Protein AF-A0A142BVL8-F1 (afdb_monomer)

Radius of gyration: 19.07 Å; Cα contacts (8 Å, |Δi|>4): 140; chains: 1; bounding box: 45×29×57 Å

Foldseek 3Di:
DADWDDLVRLVVLLVVCLVVLLVLLVLQDPDSVLSNVQSVVLSVCLSPPPDTHRDSVSSSVSSLVSSLVSSLVVNVVVVVPPDDPDDDPVVVVVVVVVDDPPVVLVVLLVVLCVLLVVDDPLLLVLLLCCSNSVDDLVVSCVVSVHDSVVSVVSSVVSVVVCPVVPPPVCSSSNNSSSVVVD

Mean predicted aligned error: 11.3 Å

InterPro domains:
  IPR013325 RNA polymerase sigma factor, region 2 [SSF88946] (8-86)
  IPR014284 RNA polymerase sigma-70-like domain [TIGR02937] (10-165)
  IPR036388 Winged helix-like DNA-binding domain superfamily [G3DSA:1.10.10.10] (87-172)
  IPR039425 RNA polymerase sigma-70-like [PTHR43133] (8-167)

Solvent-accessible surface area (backbone atoms only — not comparable to full-atom values): 10370 Å² total; per-residue (Å²): 134,68,74,64,63,48,69,70,54,52,53,54,53,46,67,75,40,43,67,60,47,32,56,45,19,38,66,50,39,98,40,69,65,60,10,51,51,44,44,57,50,28,55,53,55,60,70,69,42,95,68,82,31,66,44,70,67,57,45,52,50,50,42,51,52,46,26,50,55,48,26,50,50,54,43,49,50,67,74,46,75,74,68,66,95,85,63,61,68,69,61,56,51,50,53,53,71,68,47,62,79,52,70,65,58,58,52,48,52,52,49,50,52,58,70,48,66,84,46,57,70,63,57,47,53,44,41,48,40,32,72,68,67,65,46,55,62,68,60,45,16,63,76,64,73,43,58,49,72,58,49,53,53,49,46,51,51,51,54,49,53,47,61,73,76,41,56,78,92,48,45,55,61,48,51,52,54,53,60,77,71,108

pLDDT: mean 78.5, std 16.64, range [36.62, 95.88]

Organism: NCBI:txid1805580

Structure (mmCIF, N/CA/C/O backbone):
data_AF-A0A142BVL8-F1
#
_entry.id   AF-A0A142BVL8-F1
#
loop_
_atom_site.group_PDB
_atom_site.id
_atom_site.type_symbol
_atom_site.label_atom_id
_atom_site.label_alt_id
_atom_site.label_comp_id
_atom_site.label_asym_id
_atom_site.label_entity_id
_atom_site.label_seq_id
_atom_site.pdbx_PDB_ins_code
_atom_site.Cartn_x
_atom_site.Cartn_y
_atom_site.Cartn_z
_atom_site.occupancy
_atom_site.B_iso_or_equiv
_atom_site.auth_seq_id
_atom_site.auth_comp_id
_atom_site.auth_asym_id
_atom_site.auth_atom_id
_atom_site.pdbx_PDB_model_num
ATOM 1 N N . MET A 1 1 ? 13.309 -9.879 -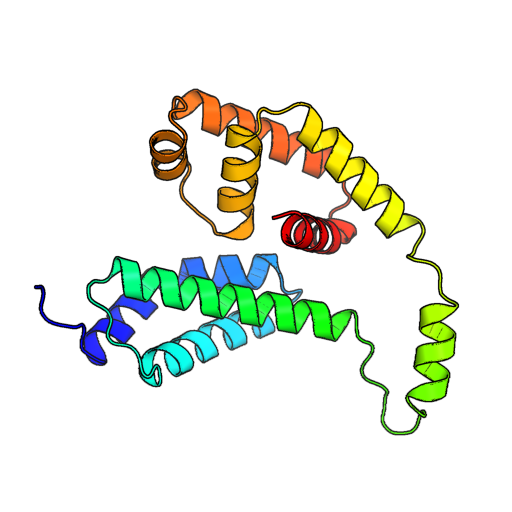28.165 1.00 45.38 1 MET A N 1
ATOM 2 C CA . MET A 1 1 ? 13.622 -9.871 -26.721 1.00 45.38 1 MET A CA 1
ATOM 3 C C . MET A 1 1 ? 14.391 -8.594 -26.436 1.00 45.38 1 MET A C 1
ATOM 5 O O . MET A 1 1 ? 15.332 -8.314 -27.169 1.00 45.38 1 MET A O 1
ATOM 9 N N . GLY A 1 2 ? 13.900 -7.769 -25.508 1.00 59.47 2 GLY A N 1
ATOM 10 C CA . GLY A 1 2 ? 14.531 -6.496 -25.144 1.00 59.47 2 GLY A CA 1
ATOM 11 C C . GLY A 1 2 ? 15.836 -6.721 -24.382 1.00 59.47 2 GLY A C 1
ATOM 12 O O . GLY A 1 2 ? 16.049 -7.793 -23.822 1.00 59.47 2 GLY A O 1
ATOM 13 N N . LYS A 1 3 ? 16.727 -5.730 -24.403 1.00 71.69 3 LYS A N 1
ATOM 14 C CA . LYS A 1 3 ? 17.964 -5.754 -23.617 1.00 71.69 3 LYS A CA 1
ATOM 15 C C . LYS A 1 3 ? 17.597 -5.728 -22.119 1.00 71.69 3 LYS A C 1
ATOM 17 O O . LYS A 1 3 ? 16.777 -4.887 -21.754 1.00 71.69 3 LYS A O 1
ATOM 22 N N . PRO A 1 4 ? 18.178 -6.601 -21.276 1.00 78.31 4 PRO A N 1
ATOM 23 C CA . PRO A 1 4 ? 17.927 -6.573 -19.839 1.00 78.31 4 PRO A CA 1
ATOM 24 C C . PRO A 1 4 ? 18.443 -5.266 -19.229 1.00 78.31 4 PRO A C 1
ATOM 26 O O . PRO A 1 4 ? 19.464 -4.732 -19.673 1.00 78.31 4 PRO A O 1
ATOM 29 N N . ILE A 1 5 ? 17.730 -4.779 -18.216 1.00 84.88 5 ILE A N 1
ATOM 30 C CA . ILE A 1 5 ? 18.045 -3.528 -17.520 1.00 84.88 5 ILE A CA 1
ATOM 31 C C . ILE A 1 5 ? 19.383 -3.636 -16.775 1.00 84.88 5 ILE A C 1
ATOM 33 O O . ILE A 1 5 ? 19.655 -4.643 -16.120 1.00 84.88 5 ILE A O 1
ATOM 37 N N . THR A 1 6 ? 20.215 -2.595 -16.857 1.00 90.56 6 THR A N 1
ATOM 38 C CA . THR A 1 6 ? 21.496 -2.504 -16.130 1.00 90.56 6 THR A CA 1
ATOM 39 C C . THR A 1 6 ? 21.327 -1.984 -14.698 1.00 90.56 6 THR A C 1
ATOM 41 O O . THR A 1 6 ? 20.307 -1.398 -14.350 1.00 90.56 6 THR A O 1
ATOM 44 N N . GLN A 1 7 ? 22.347 -2.135 -13.847 1.00 89.06 7 GLN A N 1
ATOM 45 C CA . GLN A 1 7 ? 22.309 -1.602 -12.475 1.00 89.06 7 GLN A CA 1
ATOM 46 C C . GLN A 1 7 ? 22.092 -0.078 -12.425 1.00 89.06 7 GLN A C 1
ATOM 48 O O . GLN A 1 7 ? 21.303 0.400 -11.610 1.00 89.06 7 GLN A O 1
ATOM 53 N N . ASP A 1 8 ? 22.708 0.677 -13.340 1.00 91.75 8 ASP A N 1
ATOM 54 C CA . ASP A 1 8 ? 22.503 2.129 -13.445 1.00 91.75 8 ASP A CA 1
ATOM 55 C C . ASP A 1 8 ? 21.053 2.477 -13.815 1.00 91.75 8 ASP A C 1
ATOM 57 O O . ASP A 1 8 ? 20.463 3.421 -13.286 1.00 91.75 8 ASP A O 1
ATOM 61 N N . GLU A 1 9 ? 20.446 1.689 -14.706 1.00 92.56 9 GLU A N 1
ATOM 62 C CA . GLU A 1 9 ? 19.047 1.861 -15.089 1.00 92.56 9 GLU A CA 1
ATOM 63 C C . GLU A 1 9 ? 18.100 1.497 -13.930 1.00 92.56 9 GLU A C 1
ATOM 65 O O . GLU A 1 9 ? 17.120 2.211 -13.717 1.00 92.56 9 GLU A O 1
ATOM 70 N N . ILE A 1 10 ? 18.410 0.468 -13.125 1.00 93.25 10 ILE A N 1
ATOM 71 C CA . ILE A 1 10 ? 17.666 0.138 -11.892 1.00 93.25 10 ILE A CA 1
ATOM 72 C C . ILE A 1 10 ? 17.676 1.330 -10.927 1.00 93.25 10 ILE A C 1
ATOM 74 O O . ILE A 1 10 ? 16.617 1.727 -10.436 1.00 93.25 10 ILE A O 1
ATOM 78 N N . ALA A 1 11 ? 18.841 1.940 -10.691 1.00 93.94 11 ALA A N 1
ATOM 79 C CA . ALA A 1 11 ? 18.962 3.109 -9.819 1.00 93.94 11 ALA A CA 1
ATOM 80 C C . ALA A 1 11 ? 18.146 4.304 -10.345 1.00 93.94 11 ALA A C 1
ATOM 82 O O . ALA A 1 11 ? 17.438 4.966 -9.582 1.00 93.94 11 ALA A O 1
ATOM 83 N N . ALA A 1 12 ? 18.173 4.550 -11.658 1.00 94.69 12 ALA A N 1
ATOM 84 C CA . ALA A 1 12 ? 17.373 5.606 -12.275 1.00 94.69 12 ALA A CA 1
ATOM 85 C C . ALA A 1 12 ? 15.859 5.355 -12.138 1.00 94.69 12 ALA A C 1
ATOM 87 O O . ALA A 1 12 ? 15.103 6.288 -11.859 1.00 94.69 12 ALA A O 1
ATOM 88 N N . ILE A 1 13 ? 15.408 4.107 -12.310 1.00 94.06 13 ILE A N 1
ATOM 89 C CA . ILE A 1 13 ? 14.003 3.716 -12.114 1.00 94.06 13 ILE A CA 1
ATOM 90 C C . ILE A 1 13 ? 13.599 3.912 -10.652 1.00 94.06 13 ILE A C 1
ATOM 92 O O . ILE A 1 13 ? 12.541 4.482 -10.383 1.00 94.06 13 ILE A O 1
ATOM 96 N N . TYR A 1 14 ? 14.446 3.496 -9.711 1.00 95.25 14 TYR A N 1
ATOM 97 C CA . TYR A 1 14 ? 14.204 3.680 -8.284 1.00 95.25 14 TYR A CA 1
ATOM 98 C C . TYR A 1 14 ? 13.999 5.154 -7.928 1.00 95.25 14 TYR A C 1
ATOM 100 O O . TYR A 1 14 ? 12.981 5.488 -7.328 1.00 95.25 14 TYR A O 1
ATOM 108 N N . LEU A 1 15 ? 14.882 6.052 -8.377 1.00 95.25 15 LEU A N 1
ATOM 109 C CA . LEU A 1 15 ? 14.744 7.492 -8.122 1.00 95.25 15 LEU A CA 1
ATOM 110 C C . LEU A 1 15 ? 13.430 8.060 -8.682 1.00 95.25 15 LEU A C 1
ATOM 112 O O . LEU A 1 15 ? 12.784 8.880 -8.033 1.00 95.25 15 LEU A O 1
ATOM 116 N N . ARG A 1 16 ? 12.981 7.589 -9.855 1.00 93.94 16 ARG A N 1
ATOM 117 C CA . ARG A 1 16 ? 11.675 7.979 -10.423 1.00 93.94 16 ARG A CA 1
ATOM 118 C C . ARG A 1 16 ? 10.487 7.478 -9.597 1.00 93.94 16 ARG A C 1
ATOM 120 O O . ARG A 1 16 ? 9.449 8.136 -9.569 1.00 93.94 16 ARG A O 1
ATOM 127 N N . GLN A 1 17 ? 10.608 6.310 -8.969 1.00 91.25 17 GLN A N 1
ATOM 128 C CA . GLN A 1 17 ? 9.533 5.675 -8.200 1.00 91.25 17 GLN A CA 1
ATOM 129 C C . GLN A 1 17 ? 9.590 5.992 -6.699 1.00 91.25 17 GLN A C 1
ATOM 131 O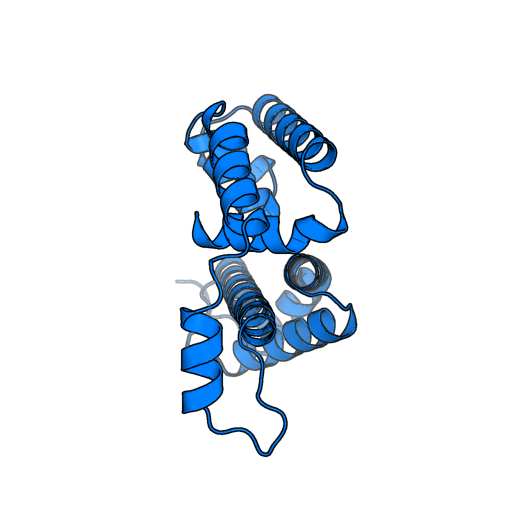 O . GLN A 1 17 ? 8.617 5.725 -5.997 1.00 91.25 17 GLN A O 1
ATOM 136 N N . GLN A 1 18 ? 10.679 6.588 -6.206 1.00 92.56 18 GLN A N 1
ATOM 137 C CA . GLN A 1 18 ? 10.986 6.740 -4.782 1.00 92.56 18 GLN A CA 1
ATOM 138 C C . GLN A 1 18 ? 9.829 7.342 -3.978 1.00 92.56 18 GLN A C 1
ATOM 140 O O . GLN A 1 18 ? 9.453 6.799 -2.944 1.00 92.56 18 GLN A O 1
ATOM 145 N N . GLN A 1 19 ? 9.198 8.409 -4.481 1.00 91.06 19 GLN A N 1
ATOM 146 C CA . GLN A 1 19 ? 8.057 9.035 -3.807 1.00 91.06 19 GLN A CA 1
ATOM 147 C C . GLN A 1 19 ? 6.865 8.075 -3.663 1.00 91.06 19 GLN A C 1
ATOM 149 O O . GLN A 1 19 ? 6.222 8.037 -2.618 1.00 91.06 19 GLN A O 1
ATOM 154 N N . LYS A 1 20 ? 6.561 7.283 -4.697 1.00 88.00 20 LYS A N 1
ATOM 155 C CA . LYS A 1 20 ? 5.453 6.318 -4.659 1.00 88.00 20 LYS A CA 1
ATOM 156 C C . LYS A 1 20 ? 5.764 5.149 -3.735 1.00 88.00 20 LYS A C 1
ATOM 158 O O . LYS A 1 20 ? 4.888 4.724 -2.988 1.00 88.00 20 LYS A O 1
ATOM 163 N N . LEU A 1 21 ? 7.004 4.662 -3.764 1.00 90.62 21 LEU A N 1
ATOM 164 C CA . LEU A 1 21 ? 7.486 3.624 -2.853 1.00 90.62 21 LEU A CA 1
ATOM 165 C C . LEU A 1 21 ? 7.388 4.099 -1.396 1.00 90.62 21 LEU A C 1
ATOM 167 O O . LEU A 1 21 ? 6.870 3.371 -0.557 1.00 90.62 21 LEU A O 1
ATOM 171 N N . PHE A 1 22 ? 7.769 5.349 -1.121 1.00 91.00 22 PHE A N 1
ATOM 172 C CA . PHE A 1 22 ? 7.652 5.962 0.202 1.00 91.00 22 PHE A CA 1
ATOM 173 C C . PHE A 1 22 ? 6.208 6.094 0.676 1.00 91.00 22 PHE A C 1
ATOM 175 O O . PHE A 1 22 ? 5.891 5.653 1.774 1.00 91.00 22 PHE A O 1
ATOM 182 N N . LEU A 1 23 ? 5.309 6.629 -0.155 1.00 84.19 23 LEU A N 1
ATOM 183 C CA . LEU A 1 23 ? 3.887 6.728 0.198 1.00 84.19 23 LEU A CA 1
ATOM 184 C C . LEU A 1 23 ? 3.249 5.351 0.417 1.00 84.19 23 LEU A C 1
ATOM 186 O O . LEU A 1 23 ? 2.386 5.203 1.279 1.00 84.19 23 LEU A O 1
ATOM 190 N N . THR A 1 24 ? 3.696 4.342 -0.334 1.00 83.44 24 THR A N 1
ATOM 191 C CA . THR A 1 24 ? 3.266 2.955 -0.136 1.00 83.44 24 THR A CA 1
ATOM 192 C C . THR A 1 24 ? 3.747 2.443 1.218 1.00 83.44 24 THR A C 1
ATOM 194 O O . THR A 1 24 ? 2.921 2.010 2.010 1.00 83.44 24 THR A O 1
ATOM 197 N N . ALA A 1 25 ? 5.040 2.556 1.537 1.00 87.00 25 ALA A N 1
ATOM 198 C CA . ALA A 1 25 ? 5.580 2.142 2.834 1.00 87.00 25 ALA A CA 1
ATOM 199 C C . ALA A 1 25 ? 4.886 2.865 4.003 1.00 87.00 25 ALA A C 1
ATOM 201 O O . ALA A 1 25 ? 4.441 2.218 4.947 1.00 87.00 25 ALA A O 1
ATOM 202 N N . LEU A 1 26 ? 4.696 4.183 3.881 1.00 84.19 26 LEU A N 1
ATOM 203 C CA . LEU A 1 26 ? 4.048 5.019 4.889 1.00 84.19 26 LEU A CA 1
ATOM 204 C C . LEU A 1 26 ? 2.598 4.607 5.158 1.00 84.19 26 LEU A C 1
ATOM 206 O O . LEU A 1 26 ? 2.130 4.746 6.281 1.00 84.19 26 LEU A O 1
ATOM 210 N N . SER A 1 27 ? 1.893 4.059 4.163 1.00 78.06 27 SER A N 1
ATOM 211 C CA . SER A 1 27 ? 0.530 3.559 4.374 1.00 78.06 27 SER A CA 1
ATOM 212 C C . SER A 1 27 ? 0.457 2.357 5.327 1.00 78.06 27 SER A C 1
ATOM 214 O O . SER A 1 27 ? -0.607 2.088 5.876 1.00 78.06 27 SER A O 1
ATOM 216 N N . TYR A 1 28 ? 1.582 1.676 5.574 1.00 72.00 28 TYR A N 1
ATOM 217 C CA . TYR A 1 28 ? 1.673 0.520 6.471 1.00 72.00 28 TYR A CA 1
ATOM 218 C C . TYR A 1 28 ? 2.509 0.774 7.733 1.00 72.00 28 TYR A C 1
ATOM 220 O O . TYR A 1 28 ? 2.517 -0.072 8.622 1.00 72.00 28 TYR A O 1
ATOM 228 N N . THR A 1 29 ? 3.238 1.890 7.818 1.00 76.00 29 THR A N 1
ATOM 229 C CA . THR A 1 29 ? 4.179 2.169 8.917 1.00 76.00 29 THR A CA 1
ATOM 230 C C . THR A 1 29 ? 3.742 3.377 9.737 1.00 76.00 29 THR A C 1
ATOM 232 O O . THR A 1 29 ? 3.196 4.331 9.191 1.00 76.00 29 THR A O 1
ATOM 235 N N . ASP A 1 30 ? 4.086 3.411 11.022 1.00 72.12 30 ASP A N 1
ATOM 236 C CA . ASP A 1 30 ? 3.692 4.509 11.925 1.00 72.12 30 ASP A CA 1
ATOM 237 C C . ASP A 1 30 ? 4.629 5.718 11.900 1.00 72.12 30 ASP A C 1
ATOM 239 O O . ASP A 1 30 ? 4.383 6.715 12.575 1.00 72.12 30 ASP A O 1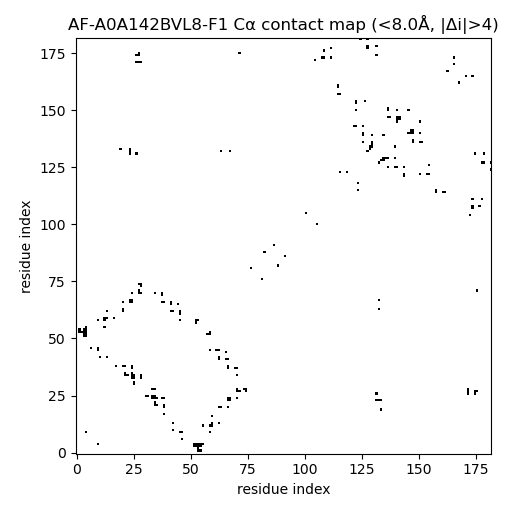
ATOM 243 N N . SER A 1 31 ? 5.746 5.620 11.181 1.00 81.50 31 SER A N 1
ATOM 244 C CA . SER A 1 31 ? 6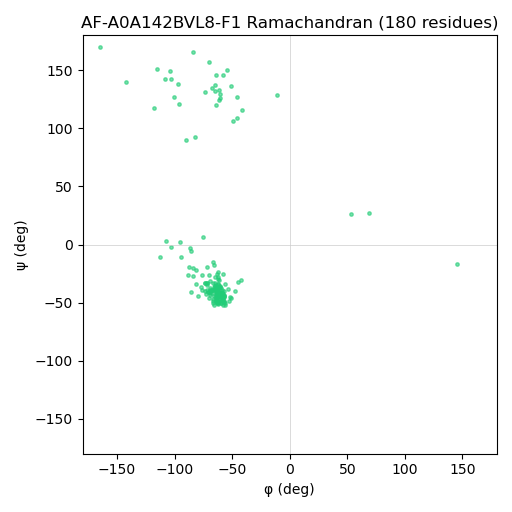.792 6.633 11.192 1.00 81.50 31 SER A CA 1
ATOM 245 C C . SER A 1 31 ? 7.396 6.808 9.811 1.00 81.50 31 SER A C 1
ATOM 247 O O . SER A 1 31 ? 7.680 5.836 9.110 1.00 81.50 31 SER A O 1
ATOM 249 N N . MET A 1 32 ? 7.671 8.065 9.463 1.00 85.94 32 MET A N 1
ATOM 250 C CA . MET A 1 32 ? 8.410 8.423 8.253 1.00 85.94 32 MET A CA 1
ATOM 251 C C . MET A 1 32 ? 9.780 7.742 8.203 1.00 85.94 32 MET A C 1
ATOM 253 O O . MET A 1 32 ? 10.207 7.339 7.130 1.00 85.94 32 MET A O 1
ATOM 257 N N . TYR A 1 33 ? 10.427 7.547 9.356 1.00 87.75 33 TYR A N 1
ATOM 258 C CA . TYR A 1 33 ? 11.728 6.884 9.438 1.00 87.75 33 TYR A CA 1
ATOM 259 C C . TYR A 1 33 ? 11.664 5.426 8.965 1.00 87.75 33 TYR A C 1
ATOM 261 O O . TYR A 1 33 ? 12.450 5.013 8.119 1.00 87.75 33 TYR A O 1
ATOM 269 N N . ALA A 1 34 ? 10.673 4.667 9.444 1.00 85.25 34 ALA A N 1
ATOM 270 C CA . ALA A 1 34 ? 10.477 3.278 9.030 1.00 85.25 34 ALA A CA 1
ATOM 271 C C . ALA A 1 34 ? 10.143 3.183 7.531 1.00 85.25 34 ALA A C 1
ATOM 273 O O . ALA A 1 34 ? 10.640 2.304 6.827 1.00 85.25 34 ALA A O 1
ATOM 274 N N . ALA A 1 35 ? 9.339 4.119 7.019 1.00 90.19 35 ALA A N 1
ATOM 275 C CA . ALA A 1 35 ? 9.053 4.201 5.593 1.00 90.19 35 ALA A CA 1
ATOM 276 C C . ALA A 1 35 ? 10.311 4.509 4.756 1.00 90.19 35 ALA A C 1
ATOM 278 O O . ALA A 1 35 ? 10.508 3.885 3.714 1.00 90.19 35 ALA A O 1
ATOM 279 N N . GLU A 1 36 ? 11.175 5.430 5.195 1.00 93.38 36 GLU A N 1
ATOM 280 C CA . GLU A 1 36 ? 12.453 5.733 4.531 1.00 93.38 36 GLU A CA 1
ATOM 281 C C . GLU A 1 36 ? 13.391 4.523 4.513 1.00 93.38 36 GLU A C 1
ATOM 283 O O . GLU A 1 36 ? 13.960 4.212 3.465 1.00 93.38 36 GLU A O 1
ATOM 288 N N . GLU A 1 37 ? 13.503 3.810 5.635 1.00 94.06 37 GLU A N 1
ATOM 289 C CA . GLU A 1 37 ? 14.315 2.597 5.757 1.00 94.06 37 GLU A CA 1
ATOM 290 C C . GLU A 1 37 ? 13.847 1.508 4.781 1.00 94.06 37 GLU A C 1
ATOM 292 O O . GLU A 1 37 ? 14.640 0.995 3.993 1.00 94.06 37 GLU A O 1
ATOM 297 N N . ILE A 1 38 ? 12.540 1.224 4.735 1.00 92.62 38 ILE A N 1
ATOM 298 C CA . ILE A 1 38 ? 11.958 0.241 3.805 1.00 92.62 38 ILE A CA 1
ATOM 299 C C . ILE A 1 38 ? 12.249 0.606 2.342 1.00 92.62 38 ILE A C 1
ATOM 301 O O . ILE A 1 38 ? 12.542 -0.268 1.516 1.00 92.62 38 ILE A O 1
ATOM 305 N N . VAL A 1 39 ? 12.158 1.891 1.996 1.00 95.50 39 VAL A N 1
ATOM 306 C CA . VAL A 1 39 ? 12.439 2.371 0.637 1.00 95.50 39 VAL A CA 1
ATOM 307 C C . VAL A 1 39 ? 13.930 2.261 0.314 1.00 95.50 39 VAL A C 1
ATOM 309 O O . VAL A 1 39 ? 14.271 1.788 -0.771 1.00 95.50 39 VAL A O 1
ATOM 312 N N . GLY A 1 40 ? 14.816 2.608 1.251 1.00 95.00 40 GLY A N 1
ATOM 313 C CA . GLY A 1 40 ? 16.264 2.428 1.104 1.00 95.00 40 GLY A CA 1
ATOM 314 C C . GLY A 1 40 ? 16.656 0.960 0.918 1.00 95.00 40 GLY A C 1
ATOM 315 O O . GLY A 1 40 ? 17.397 0.617 -0.001 1.00 95.00 40 GLY A O 1
ATOM 316 N N . ASP A 1 41 ? 16.069 0.062 1.698 1.00 95.12 41 ASP A N 1
ATOM 317 C CA . ASP A 1 41 ? 16.263 -1.380 1.554 1.00 95.12 41 ASP A CA 1
ATOM 318 C C . ASP A 1 41 ? 15.783 -1.925 0.202 1.00 95.12 41 ASP A C 1
ATOM 320 O O . ASP A 1 41 ? 16.276 -2.942 -0.293 1.00 95.12 41 ASP A O 1
ATOM 324 N N . THR A 1 42 ? 14.796 -1.268 -0.408 1.00 94.12 42 THR A N 1
ATOM 325 C CA . THR A 1 42 ? 14.215 -1.710 -1.677 1.00 94.12 42 THR A CA 1
ATOM 326 C C . THR A 1 42 ? 15.200 -1.570 -2.832 1.00 94.12 42 THR A C 1
ATOM 328 O O . THR A 1 42 ? 15.261 -2.467 -3.676 1.00 94.12 42 THR A O 1
ATOM 331 N N . ILE A 1 43 ? 15.997 -0.494 -2.881 1.00 95.62 43 ILE A N 1
ATOM 332 C CA . ILE A 1 43 ? 17.021 -0.361 -3.928 1.00 95.62 43 ILE A CA 1
ATOM 333 C C . ILE A 1 43 ? 18.124 -1.407 -3.756 1.00 95.62 43 ILE A C 1
ATOM 335 O O . ILE A 1 43 ? 18.544 -2.001 -4.748 1.00 95.62 43 ILE A O 1
ATOM 339 N N . VAL A 1 44 ? 18.533 -1.705 -2.519 1.00 94.94 44 VAL A N 1
ATOM 340 C CA . VAL A 1 44 ? 19.514 -2.766 -2.239 1.00 94.94 44 VAL A CA 1
ATOM 341 C C . VAL A 1 44 ? 18.984 -4.109 -2.745 1.00 94.94 44 VAL A C 1
ATOM 343 O O . VAL A 1 44 ? 19.629 -4.765 -3.561 1.00 94.94 44 VAL A O 1
ATOM 346 N N . ALA A 1 45 ? 17.747 -4.459 -2.384 1.00 92.19 45 ALA A N 1
ATOM 347 C CA . ALA A 1 45 ? 17.106 -5.697 -2.823 1.00 92.19 45 ALA A CA 1
ATOM 348 C C . ALA A 1 45 ? 16.901 -5.788 -4.346 1.00 92.19 45 ALA A C 1
ATOM 350 O O . ALA A 1 45 ? 16.860 -6.892 -4.891 1.00 92.19 45 ALA A O 1
ATOM 351 N N . ALA A 1 46 ? 16.730 -4.658 -5.039 1.00 91.69 46 ALA A N 1
ATOM 352 C CA . ALA A 1 46 ? 16.616 -4.613 -6.495 1.00 91.69 46 ALA A CA 1
ATOM 353 C C . ALA A 1 46 ? 17.973 -4.796 -7.191 1.00 91.69 46 ALA A C 1
ATOM 355 O O . ALA A 1 46 ? 18.042 -5.488 -8.205 1.00 91.69 46 ALA A O 1
ATOM 356 N N . LEU A 1 47 ? 19.045 -4.213 -6.647 1.00 92.44 47 LEU A N 1
ATOM 357 C CA . LEU A 1 47 ? 20.405 -4.343 -7.181 1.00 92.44 47 LEU A CA 1
ATOM 358 C C . LEU A 1 47 ? 21.017 -5.728 -6.921 1.00 92.44 47 LEU A C 1
ATOM 360 O O . LEU A 1 47 ? 21.775 -6.224 -7.753 1.00 92.44 47 LEU A O 1
ATOM 364 N N . GLU A 1 48 ? 20.673 -6.357 -5.795 1.00 92.00 48 GLU A N 1
ATOM 365 C CA . GLU A 1 48 ? 21.119 -7.706 -5.413 1.00 92.00 48 GLU A CA 1
ATOM 366 C C . GLU A 1 48 ? 20.228 -8.828 -5.973 1.00 92.00 48 GLU A C 1
ATOM 368 O O . GLU A 1 48 ? 20.502 -10.019 -5.779 1.00 92.00 48 GLU A O 1
ATOM 373 N N . ALA A 1 49 ? 19.145 -8.471 -6.667 1.00 87.88 49 ALA A N 1
ATOM 374 C CA . ALA A 1 49 ? 18.196 -9.432 -7.195 1.00 87.88 49 ALA A CA 1
ATOM 375 C C . ALA A 1 49 ? 18.883 -10.391 -8.185 1.00 87.88 49 ALA A C 1
ATOM 377 O O . ALA A 1 49 ? 19.513 -9.978 -9.155 1.00 87.88 49 ALA A O 1
ATOM 378 N N . LYS A 1 50 ? 18.700 -11.704 -7.996 1.00 82.56 50 LYS A N 1
ATOM 379 C CA . LYS A 1 50 ? 19.204 -12.737 -8.929 1.00 82.56 50 LYS A CA 1
ATOM 380 C C . LYS A 1 50 ? 18.378 -12.847 -10.220 1.00 82.56 50 LYS A C 1
ATOM 382 O O . LYS A 1 50 ? 18.575 -13.778 -10.999 1.00 82.56 50 LYS A O 1
ATOM 387 N N . VAL A 1 51 ? 17.422 -11.942 -10.420 1.00 78.75 51 VAL A N 1
ATOM 388 C CA . VAL A 1 51 ? 16.531 -11.896 -11.582 1.00 78.75 51 VAL A CA 1
ATOM 389 C C . VAL A 1 51 ? 16.961 -10.787 -12.532 1.00 78.75 51 VAL A C 1
ATOM 391 O O . VAL A 1 51 ? 17.500 -9.767 -12.116 1.00 78.75 51 VAL A O 1
ATOM 394 N N . THR A 1 52 ? 16.711 -10.987 -13.822 1.00 83.88 52 THR A N 1
ATOM 395 C CA . THR A 1 52 ? 16.893 -9.943 -14.834 1.00 83.88 52 THR A CA 1
ATOM 396 C C . THR A 1 52 ? 15.551 -9.280 -15.107 1.00 83.88 52 THR A C 1
ATOM 398 O O . THR A 1 52 ? 14.522 -9.952 -15.177 1.00 83.88 52 THR A O 1
ATOM 401 N N . PHE A 1 53 ? 15.546 -7.954 -15.226 1.00 86.38 53 PHE A N 1
ATOM 402 C CA . PHE A 1 53 ? 14.333 -7.209 -15.545 1.00 86.38 53 PHE A CA 1
ATOM 403 C C . PHE A 1 53 ? 14.275 -6.946 -17.048 1.00 86.38 53 PHE A C 1
ATOM 405 O O . PHE A 1 53 ? 15.156 -6.289 -17.604 1.00 86.38 53 PHE A O 1
ATOM 412 N N . ASP A 1 54 ? 13.215 -7.434 -17.692 1.00 82.81 54 ASP A N 1
ATOM 413 C CA . ASP A 1 54 ? 13.012 -7.284 -19.138 1.00 82.81 54 ASP A CA 1
ATOM 414 C C . ASP A 1 54 ? 12.685 -5.842 -19.556 1.00 82.81 54 ASP A C 1
ATOM 416 O O . ASP A 1 54 ? 12.879 -5.462 -20.711 1.00 82.81 54 ASP A O 1
ATOM 420 N N . ASN A 1 55 ? 12.110 -5.055 -18.642 1.00 87.25 55 ASN A N 1
ATOM 421 C CA . ASN A 1 55 ? 11.698 -3.671 -18.865 1.00 87.25 55 ASN A CA 1
ATOM 422 C C . ASN A 1 55 ? 11.430 -2.937 -17.540 1.00 87.25 55 ASN A C 1
ATOM 424 O O . ASN A 1 55 ? 11.374 -3.539 -16.464 1.00 87.25 55 ASN A O 1
ATOM 428 N N . GLU A 1 56 ? 11.250 -1.614 -17.628 1.00 89.00 56 GLU A N 1
ATOM 429 C CA . GLU A 1 56 ? 11.090 -0.741 -16.459 1.00 89.00 56 GLU A CA 1
ATOM 430 C C . GLU A 1 56 ? 9.864 -1.110 -15.620 1.00 89.00 56 GLU A C 1
ATOM 432 O O . GLU A 1 56 ? 9.925 -1.059 -14.393 1.00 89.00 56 GLU A O 1
ATOM 437 N N . ALA A 1 57 ? 8.771 -1.536 -16.258 1.00 82.19 57 ALA A N 1
ATOM 438 C CA . ALA A 1 57 ? 7.558 -1.924 -15.549 1.00 82.19 57 ALA A CA 1
ATOM 439 C C . ALA A 1 57 ? 7.780 -3.175 -14.686 1.00 82.19 57 ALA A C 1
ATOM 441 O O . ALA A 1 57 ? 7.307 -3.216 -13.552 1.00 82.19 57 ALA A O 1
ATOM 442 N N . ALA A 1 58 ? 8.545 -4.157 -15.176 1.00 81.69 58 ALA A N 1
ATOM 443 C CA . ALA A 1 58 ? 8.913 -5.343 -14.403 1.00 81.69 58 ALA A CA 1
ATOM 444 C C . ALA A 1 58 ? 9.773 -4.978 -13.181 1.00 81.69 58 ALA A C 1
ATOM 446 O O . ALA A 1 58 ? 9.504 -5.440 -12.073 1.00 81.69 58 ALA A O 1
ATOM 447 N N . CYS A 1 59 ? 10.753 -4.087 -13.360 1.00 88.44 59 CYS A N 1
ATOM 448 C CA . CYS A 1 59 ? 11.601 -3.599 -12.271 1.00 88.44 59 CYS A CA 1
ATOM 449 C C . CYS A 1 59 ? 10.793 -2.811 -11.220 1.00 88.44 59 CYS A C 1
ATOM 451 O O . CYS A 1 59 ? 10.888 -3.074 -10.022 1.00 88.44 59 CYS A O 1
ATOM 453 N N . ALA A 1 60 ? 9.920 -1.898 -11.657 1.00 87.69 60 ALA A N 1
ATOM 454 C CA . ALA A 1 60 ? 9.049 -1.132 -10.766 1.00 87.69 60 ALA A CA 1
ATOM 455 C C . ALA A 1 60 ? 8.018 -2.019 -10.041 1.00 87.69 60 ALA A C 1
ATOM 457 O O . ALA A 1 60 ? 7.705 -1.783 -8.876 1.00 87.69 60 ALA A O 1
ATOM 458 N N . CYS A 1 61 ? 7.488 -3.051 -10.705 1.00 83.25 61 CYS A N 1
ATOM 459 C CA . CYS A 1 61 ? 6.613 -4.045 -10.083 1.00 83.25 61 CYS A CA 1
ATOM 460 C C . CYS A 1 61 ? 7.342 -4.814 -8.974 1.00 83.25 61 CYS A C 1
ATOM 462 O O . CYS A 1 61 ? 6.821 -4.914 -7.865 1.00 83.25 61 CYS A O 1
ATOM 464 N N . TYR A 1 62 ? 8.577 -5.255 -9.232 1.00 86.56 62 TYR A N 1
ATOM 465 C CA . TYR A 1 62 ? 9.412 -5.905 -8.224 1.00 86.56 62 TYR A CA 1
ATOM 466 C C . TYR A 1 62 ? 9.665 -5.001 -7.010 1.00 86.56 62 TYR A C 1
ATOM 468 O O . TYR A 1 62 ? 9.426 -5.421 -5.881 1.00 86.56 62 TYR A O 1
ATOM 476 N N . MET A 1 63 ? 10.068 -3.741 -7.218 1.00 90.62 63 MET A N 1
ATOM 477 C CA . MET A 1 63 ? 10.295 -2.799 -6.111 1.00 90.62 63 MET A CA 1
ATOM 478 C C . MET A 1 63 ? 9.037 -2.580 -5.263 1.00 90.62 63 MET A C 1
ATOM 480 O O . MET A 1 63 ? 9.115 -2.577 -4.037 1.00 90.62 63 MET A O 1
ATOM 484 N N . ARG A 1 64 ? 7.865 -2.446 -5.898 1.00 84.88 64 ARG A N 1
ATOM 485 C CA . ARG A 1 64 ? 6.584 -2.318 -5.182 1.00 84.88 64 ARG A CA 1
ATOM 486 C C . ARG A 1 64 ? 6.277 -3.555 -4.341 1.00 84.88 64 ARG A C 1
ATOM 488 O O . ARG A 1 64 ? 5.875 -3.412 -3.189 1.00 84.88 64 ARG A O 1
ATOM 495 N N . ALA A 1 65 ? 6.530 -4.750 -4.873 1.00 79.44 65 ALA A N 1
ATOM 496 C CA . ALA A 1 65 ? 6.374 -5.992 -4.122 1.00 79.44 65 ALA A CA 1
ATOM 497 C C . ALA A 1 65 ? 7.332 -6.065 -2.919 1.00 79.44 65 ALA A C 1
ATOM 499 O O . ALA A 1 65 ? 6.914 -6.458 -1.831 1.00 79.44 65 ALA A O 1
ATOM 500 N N . VAL A 1 66 ? 8.592 -5.643 -3.080 1.00 85.50 66 VAL A N 1
ATOM 501 C CA . VAL A 1 66 ? 9.568 -5.594 -1.978 1.00 85.50 66 VAL A CA 1
ATOM 502 C C . VAL A 1 66 ? 9.119 -4.629 -0.882 1.00 85.50 66 VAL A C 1
ATOM 504 O O . VAL A 1 66 ? 9.079 -5.033 0.281 1.00 85.50 66 VAL A O 1
ATOM 507 N N . VAL A 1 67 ? 8.729 -3.400 -1.240 1.00 87.50 67 VAL A N 1
ATOM 508 C CA . VAL A 1 67 ? 8.203 -2.413 -0.282 1.00 87.50 67 VAL A CA 1
ATOM 509 C C . VAL A 1 67 ? 7.012 -2.980 0.469 1.00 87.50 67 VAL A C 1
ATOM 511 O O . VAL A 1 67 ? 7.011 -2.963 1.695 1.00 87.50 67 VAL A O 1
ATOM 514 N N . ARG A 1 68 ? 6.025 -3.528 -0.249 1.00 79.19 68 ARG A N 1
ATOM 515 C CA . ARG A 1 68 ? 4.823 -4.116 0.348 1.00 79.19 68 ARG A CA 1
ATOM 516 C C . ARG A 1 68 ? 5.195 -5.207 1.349 1.00 79.19 68 ARG A C 1
ATOM 518 O O . ARG A 1 68 ? 4.789 -5.139 2.502 1.00 79.19 68 ARG A O 1
ATOM 525 N N . ASN A 1 69 ? 6.027 -6.166 0.949 1.00 77.81 69 ASN A N 1
ATOM 526 C CA . ASN A 1 69 ? 6.421 -7.279 1.814 1.00 77.81 69 ASN A CA 1
ATOM 527 C C . ASN A 1 69 ? 7.183 -6.811 3.059 1.00 77.81 69 ASN A C 1
ATOM 529 O O . ASN A 1 69 ? 6.921 -7.302 4.158 1.00 77.81 69 ASN A O 1
ATOM 533 N N . LYS A 1 70 ? 8.098 -5.847 2.915 1.00 84.12 70 LYS A N 1
ATOM 534 C CA . LYS A 1 70 ? 8.844 -5.279 4.045 1.00 84.12 70 LYS A CA 1
ATOM 535 C C . LYS A 1 70 ? 7.946 -4.472 4.978 1.00 84.12 70 LYS A C 1
ATOM 537 O O . LYS A 1 70 ? 8.050 -4.635 6.189 1.00 84.12 70 LYS A O 1
ATOM 542 N N . ALA A 1 71 ? 7.036 -3.671 4.435 1.00 81.44 71 ALA A N 1
ATOM 543 C CA . ALA A 1 71 ? 6.122 -2.857 5.223 1.00 81.44 71 ALA A CA 1
ATOM 544 C C . ALA A 1 71 ? 5.102 -3.716 5.988 1.00 81.44 71 ALA A C 1
ATOM 546 O O . ALA A 1 71 ? 4.895 -3.500 7.178 1.00 81.44 71 ALA A O 1
ATOM 547 N N . ILE A 1 72 ? 4.575 -4.775 5.361 1.00 71.75 72 ILE A N 1
ATOM 548 C CA . ILE A 1 72 ? 3.779 -5.804 6.051 1.00 71.75 72 ILE A CA 1
ATOM 549 C C . ILE A 1 72 ? 4.598 -6.472 7.153 1.00 71.75 72 ILE A C 1
ATOM 551 O O . ILE A 1 72 ? 4.104 -6.643 8.259 1.00 71.75 72 ILE A O 1
ATOM 555 N N . SER A 1 73 ? 5.843 -6.864 6.868 1.00 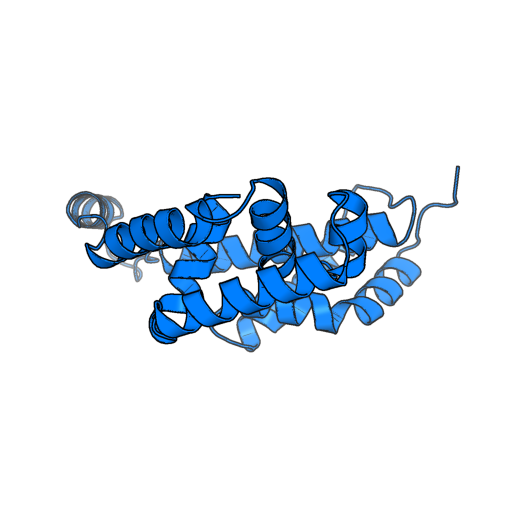75.31 73 SER A N 1
ATOM 556 C CA . SER A 1 73 ? 6.692 -7.540 7.858 1.00 75.31 73 SER A CA 1
ATOM 557 C C . SER A 1 73 ? 6.976 -6.641 9.064 1.00 75.31 73 SER A C 1
ATOM 559 O O . SER A 1 73 ? 6.937 -7.110 10.197 1.00 75.31 73 SER A O 1
ATOM 561 N N . CYS A 1 74 ? 7.223 -5.350 8.827 1.00 75.81 74 CYS A N 1
ATOM 562 C CA . CYS A 1 74 ? 7.382 -4.335 9.868 1.00 75.81 74 CYS A CA 1
ATOM 563 C C . CYS A 1 74 ? 6.108 -4.216 10.718 1.00 75.81 74 CYS A C 1
ATOM 565 O O . CYS A 1 74 ? 6.168 -4.284 11.944 1.00 75.81 74 CYS A O 1
ATOM 567 N N . LEU A 1 75 ? 4.949 -4.144 10.063 1.00 68.38 75 LEU A N 1
ATOM 568 C CA . LEU A 1 75 ? 3.650 -4.067 10.720 1.00 68.38 75 LEU A CA 1
ATOM 569 C C . LEU A 1 75 ? 3.346 -5.327 11.548 1.00 68.38 75 LEU A C 1
ATOM 571 O O . LEU A 1 75 ? 2.950 -5.216 12.701 1.00 68.38 75 LEU A O 1
ATOM 575 N N . LEU A 1 76 ? 3.605 -6.526 11.017 1.00 64.00 76 LEU A N 1
ATOM 576 C CA . LEU A 1 76 ? 3.428 -7.798 11.730 1.00 64.00 76 LEU A CA 1
ATOM 577 C C . LEU A 1 76 ? 4.343 -7.926 12.953 1.00 64.00 76 LEU A C 1
ATOM 579 O O . LEU A 1 76 ? 3.899 -8.417 13.990 1.00 64.00 76 LEU A O 1
ATOM 583 N N . ARG A 1 77 ? 5.597 -7.464 12.862 1.00 67.88 77 ARG A N 1
ATOM 584 C CA . ARG A 1 77 ? 6.523 -7.423 14.007 1.00 67.88 77 ARG A CA 1
ATOM 585 C C . ARG A 1 77 ? 6.042 -6.504 15.122 1.00 67.88 77 ARG A C 1
ATOM 587 O O . ARG A 1 77 ? 6.377 -6.737 16.265 1.00 67.88 77 ARG A O 1
ATOM 594 N N . LYS A 1 78 ? 5.230 -5.494 14.820 1.00 61.44 78 LYS A N 1
ATOM 595 C CA . LYS A 1 78 ? 4.606 -4.656 15.849 1.00 61.44 78 LYS A CA 1
ATOM 596 C C . LYS A 1 78 ? 3.473 -5.381 16.589 1.00 61.44 78 LYS A C 1
ATOM 598 O O . LYS A 1 78 ? 3.270 -5.136 17.772 1.00 61.44 78 LYS A O 1
ATOM 603 N N . TYR A 1 79 ? 2.743 -6.265 15.905 1.00 51.75 79 TYR A N 1
ATOM 604 C CA . TYR A 1 79 ? 1.710 -7.115 16.520 1.00 51.75 79 TYR A CA 1
ATOM 605 C C . TYR A 1 79 ? 2.293 -8.358 17.206 1.00 51.75 79 TYR A C 1
ATOM 607 O O . TYR A 1 79 ? 1.671 -8.922 18.099 1.00 51.75 79 TYR A O 1
ATOM 615 N N . THR A 1 80 ? 3.498 -8.774 16.815 1.00 48.09 80 THR A N 1
ATOM 616 C CA . THR A 1 80 ? 4.273 -9.805 17.507 1.00 48.09 80 THR A CA 1
ATOM 617 C C . THR A 1 80 ? 5.124 -9.095 18.548 1.00 48.09 80 THR A C 1
ATOM 619 O O . THR A 1 80 ? 6.217 -8.660 18.220 1.00 48.09 80 THR A O 1
ATOM 622 N N . ILE A 1 81 ? 4.612 -8.912 19.769 1.00 43.31 81 ILE A N 1
ATOM 623 C CA . ILE A 1 81 ? 5.366 -8.311 20.882 1.00 43.31 81 ILE A CA 1
ATOM 624 C C . ILE A 1 81 ? 6.758 -8.959 20.913 1.00 43.31 81 ILE A C 1
ATOM 626 O O . ILE A 1 81 ? 6.871 -10.151 21.204 1.00 43.31 81 ILE A O 1
ATOM 630 N N . GLU A 1 82 ? 7.808 -8.217 20.546 1.00 39.28 82 GLU A N 1
ATOM 631 C CA . GLU A 1 82 ? 9.169 -8.667 20.816 1.00 39.28 82 GLU A CA 1
ATOM 632 C C . GLU A 1 82 ? 9.289 -8.710 22.343 1.00 39.28 82 GLU A C 1
ATOM 634 O O . GLU A 1 82 ? 9.057 -7.684 22.989 1.00 39.28 82 GLU A O 1
ATOM 639 N N . PRO A 1 83 ? 9.570 -9.878 22.947 1.00 37.56 83 PRO A N 1
ATOM 640 C CA . PRO A 1 83 ? 9.817 -9.921 24.373 1.00 37.56 83 PRO A CA 1
ATOM 641 C C . PRO A 1 83 ? 11.023 -9.032 24.659 1.00 37.56 83 PRO A C 1
ATOM 643 O O . PRO A 1 83 ? 12.090 -9.230 24.073 1.00 37.56 83 PRO A O 1
ATOM 646 N N . GLU A 1 84 ? 10.867 -8.075 25.577 1.00 41.88 84 GLU A N 1
ATOM 647 C CA . GLU A 1 84 ? 12.027 -7.532 26.275 1.00 41.88 84 GLU A CA 1
ATOM 648 C C . GLU A 1 84 ? 12.832 -8.716 26.829 1.00 41.88 84 GLU A C 1
ATOM 650 O O . GLU A 1 84 ? 12.267 -9.704 27.313 1.00 41.88 84 GLU A O 1
ATOM 655 N N . GLU A 1 85 ? 14.156 -8.652 26.686 1.00 38.38 85 GLU A N 1
ATOM 656 C CA . GLU A 1 85 ? 15.066 -9.723 27.082 1.00 38.38 85 GLU A CA 1
ATOM 657 C C . GLU A 1 85 ? 14.767 -10.196 28.516 1.00 38.38 85 GLU A C 1
ATOM 659 O O . GLU A 1 85 ? 15.092 -9.517 29.489 1.00 38.38 85 GLU A O 1
ATOM 664 N N . GLY A 1 86 ? 14.161 -11.381 28.661 1.00 44.59 86 GLY A N 1
ATOM 665 C CA . GLY A 1 86 ? 13.954 -12.002 29.972 1.00 44.59 86 GLY A CA 1
ATOM 666 C C . GLY A 1 86 ? 12.672 -12.810 30.159 1.00 44.59 86 GLY A C 1
ATOM 667 O O . GLY A 1 86 ? 12.631 -13.630 31.077 1.00 44.59 86 GLY A O 1
ATOM 668 N N . GLU A 1 87 ? 11.653 -12.657 29.311 1.00 40.66 87 GLU A N 1
ATOM 669 C CA . GLU A 1 87 ? 10.409 -13.425 29.454 1.00 40.66 87 GLU A CA 1
ATOM 670 C C . GLU A 1 87 ? 10.337 -14.611 28.486 1.00 40.66 87 GLU A C 1
ATOM 672 O O . GLU A 1 87 ? 10.529 -14.497 27.276 1.00 40.66 87 GLU A O 1
ATOM 677 N N . SER A 1 88 ? 10.092 -15.805 29.036 1.00 40.91 88 SER A N 1
ATOM 678 C CA . SER A 1 88 ? 9.991 -17.038 28.258 1.00 40.91 88 SER A CA 1
ATOM 679 C C . SER A 1 88 ? 8.840 -16.942 27.255 1.00 40.91 88 SER A C 1
ATOM 681 O O . SER A 1 88 ? 7.692 -16.767 27.667 1.00 40.91 88 SER A O 1
ATOM 683 N N . LEU A 1 89 ? 9.145 -17.162 25.972 1.00 37.03 89 LEU A N 1
ATOM 684 C CA . LEU A 1 89 ? 8.215 -17.256 24.835 1.00 37.03 89 LEU A CA 1
ATOM 685 C C . LEU A 1 89 ? 6.938 -18.069 25.142 1.00 37.03 89 LEU A C 1
ATOM 687 O O . LEU A 1 89 ? 5.867 -17.784 24.621 1.00 37.03 89 LEU A O 1
ATOM 691 N N . GLU A 1 90 ? 7.046 -19.060 26.024 1.00 36.62 90 GLU A N 1
ATOM 692 C CA . GLU A 1 90 ? 5.958 -19.941 26.446 1.00 36.62 90 GLU A CA 1
ATOM 693 C C . GLU A 1 90 ? 4.912 -19.248 27.344 1.00 36.62 90 GLU A C 1
ATOM 695 O O . GLU A 1 90 ? 3.728 -19.536 27.217 1.00 36.62 90 GLU A O 1
ATOM 700 N N . ARG A 1 91 ? 5.302 -18.280 28.190 1.00 41.78 91 ARG A N 1
ATOM 701 C CA . ARG A 1 91 ? 4.354 -17.478 28.995 1.00 41.78 91 ARG A CA 1
ATOM 702 C C . ARG A 1 91 ? 3.598 -16.462 28.142 1.00 41.78 91 ARG A C 1
ATOM 704 O O . ARG A 1 91 ? 2.392 -16.325 28.297 1.00 41.78 91 ARG A O 1
ATOM 711 N N . LEU A 1 92 ? 4.288 -15.836 27.192 1.00 40.94 92 LEU A N 1
ATOM 712 C CA . LEU A 1 92 ? 3.702 -14.852 26.278 1.00 40.94 92 LEU A CA 1
ATOM 713 C C . LEU A 1 92 ? 2.771 -15.496 25.241 1.00 40.94 92 LEU A C 1
ATOM 715 O O . LEU A 1 92 ? 1.746 -14.920 24.900 1.00 40.94 92 LEU A O 1
ATOM 719 N N . LEU A 1 93 ? 3.069 -16.715 24.773 1.00 38.31 93 LEU A N 1
ATOM 720 C CA . LEU A 1 93 ? 2.164 -17.475 23.900 1.00 38.31 93 LEU A CA 1
ATOM 721 C C . LEU A 1 93 ? 0.904 -17.962 24.626 1.00 38.31 93 LEU A C 1
ATOM 723 O O . LEU A 1 93 ? -0.145 -18.074 23.992 1.00 38.31 93 LEU A O 1
ATOM 727 N N . ILE A 1 94 ? 0.995 -18.255 25.927 1.00 43.19 94 ILE A N 1
ATOM 728 C CA . ILE A 1 94 ? -0.171 -18.580 26.758 1.00 43.19 94 ILE A CA 1
ATOM 729 C C . ILE A 1 94 ? -1.013 -17.317 26.971 1.00 43.19 94 ILE A C 1
ATOM 731 O O . ILE A 1 94 ? -2.203 -17.352 26.687 1.00 43.19 94 ILE A O 1
ATOM 735 N N . GLU A 1 95 ? -0.406 -16.177 27.313 1.00 42.25 95 GLU A N 1
ATOM 736 C CA . GLU A 1 95 ? -1.134 -14.907 27.449 1.00 42.25 95 GLU A CA 1
ATOM 737 C C . GLU A 1 95 ? -1.727 -14.402 26.123 1.00 42.25 95 GLU A C 1
ATOM 739 O O . GLU A 1 95 ? -2.811 -13.831 26.130 1.00 42.25 95 GLU A O 1
ATOM 744 N N . HIS A 1 96 ? -1.090 -14.646 24.972 1.00 39.94 96 HIS A N 1
ATOM 745 C CA . HIS A 1 96 ? -1.596 -14.198 23.669 1.00 39.94 96 HIS A CA 1
ATOM 746 C C . HIS A 1 96 ? -2.632 -15.147 23.039 1.00 39.94 96 HIS A C 1
ATOM 748 O O . HIS A 1 96 ? -3.496 -14.691 22.299 1.00 39.94 96 HIS A O 1
ATOM 754 N N . ASN A 1 97 ? -2.605 -16.450 23.352 1.00 41.69 97 ASN A N 1
ATOM 755 C CA . ASN A 1 97 ? -3.730 -17.344 23.032 1.00 41.69 97 ASN A CA 1
ATOM 756 C C . ASN A 1 97 ? -4.912 -17.157 23.997 1.00 41.69 97 ASN A C 1
ATOM 758 O O . ASN A 1 97 ? -6.047 -17.442 23.617 1.00 41.69 97 ASN A O 1
ATOM 762 N N . GLU A 1 98 ? -4.662 -16.699 25.229 1.00 40.53 98 GLU A N 1
ATOM 763 C CA . GLU A 1 98 ? -5.706 -16.362 26.206 1.00 40.53 98 GLU A CA 1
ATOM 764 C C . GLU A 1 98 ? -6.258 -14.938 26.029 1.00 40.53 98 GLU A C 1
ATOM 766 O O . GLU A 1 98 ? -7.390 -14.667 26.433 1.00 40.53 98 GLU A O 1
ATOM 771 N N . GLN A 1 99 ? -5.529 -14.043 25.356 1.00 41.25 99 GLN A N 1
ATOM 772 C CA . GLN A 1 99 ? -6.062 -12.771 24.880 1.00 41.25 99 GLN A CA 1
ATOM 773 C C . GLN A 1 99 ? -6.800 -12.987 23.562 1.00 41.25 99 GLN A C 1
ATOM 775 O O . GLN A 1 99 ? -6.229 -12.973 22.475 1.00 41.25 99 GLN A O 1
ATOM 780 N N . GLU A 1 100 ? -8.107 -13.208 23.712 1.00 42.88 100 GLU A N 1
ATOM 781 C CA . GLU A 1 100 ? -9.166 -12.856 22.767 1.00 42.88 100 GLU A CA 1
ATOM 782 C C . GLU A 1 100 ? -8.654 -11.933 21.648 1.00 42.88 100 GLU A C 1
ATOM 784 O O . GLU A 1 100 ? -8.094 -10.873 21.942 1.00 42.88 100 GLU A O 1
ATOM 789 N N . ARG A 1 101 ? -8.900 -12.273 20.367 1.00 49.44 101 ARG A N 1
ATOM 790 C CA . ARG A 1 101 ? -8.892 -11.252 19.302 1.00 49.44 101 ARG A CA 1
ATOM 791 C C . ARG A 1 101 ? -9.595 -10.038 19.882 1.00 49.44 101 ARG A C 1
ATOM 793 O O . ARG A 1 101 ? -10.764 -10.169 20.251 1.00 49.44 101 ARG A O 1
ATOM 800 N N . SER A 1 102 ? -8.881 -8.923 20.032 1.00 58.06 102 SER A N 1
ATOM 801 C CA . SER A 1 102 ? -9.434 -7.728 20.662 1.00 58.06 102 SER A CA 1
ATOM 802 C C . SER A 1 102 ? -10.815 -7.496 20.060 1.00 58.06 102 SER A C 1
ATOM 804 O O . SER A 1 102 ? -10.939 -7.503 18.835 1.00 58.06 102 SER A O 1
ATOM 806 N N . TYR A 1 103 ? -11.863 -7.355 20.880 1.00 54.41 103 TYR A N 1
ATOM 807 C CA . TYR A 1 103 ? -13.239 -7.160 20.394 1.00 54.41 103 TYR A CA 1
ATOM 808 C C . TYR A 1 103 ? -13.300 -6.114 19.262 1.00 54.41 103 TYR A C 1
ATOM 810 O O . TYR A 1 103 ? -14.037 -6.281 18.293 1.00 54.41 103 TYR A O 1
ATOM 818 N N . ARG A 1 104 ? -12.412 -5.110 19.315 1.00 68.56 104 ARG A N 1
ATOM 819 C CA . ARG A 1 104 ? -12.222 -4.086 18.283 1.00 68.56 104 ARG A CA 1
ATOM 820 C C . ARG A 1 104 ? -11.768 -4.628 16.918 1.00 68.56 104 ARG A C 1
ATOM 822 O O . ARG A 1 104 ? -12.221 -4.121 15.900 1.00 68.56 104 ARG A O 1
ATOM 829 N N . GLU A 1 105 ? -10.880 -5.616 16.851 1.00 65.81 105 GLU A N 1
ATOM 830 C CA . GLU A 1 105 ? -10.424 -6.209 15.581 1.00 65.81 105 GLU A CA 1
ATOM 831 C C . GLU A 1 105 ? -11.532 -7.008 14.898 1.00 65.81 105 GLU A C 1
ATOM 833 O O . GLU A 1 105 ? -11.691 -6.933 13.679 1.00 65.81 105 GLU A O 1
ATOM 838 N N . VAL A 1 106 ? -12.328 -7.740 15.682 1.00 70.75 106 VAL A N 1
ATOM 839 C CA . VAL A 1 106 ? -13.493 -8.476 15.174 1.00 70.75 106 VAL A CA 1
ATOM 840 C C . VAL A 1 106 ? -14.555 -7.501 14.663 1.00 70.75 106 VAL A C 1
ATOM 842 O O . VAL A 1 106 ? -15.070 -7.685 13.560 1.00 70.75 106 VAL A O 1
ATOM 845 N N . GLU A 1 107 ? -14.836 -6.432 15.413 1.00 78.94 107 GLU A N 1
ATOM 846 C CA . GLU A 1 107 ? -15.727 -5.347 14.983 1.00 78.94 107 GLU A CA 1
ATOM 847 C C . GLU A 1 107 ? -15.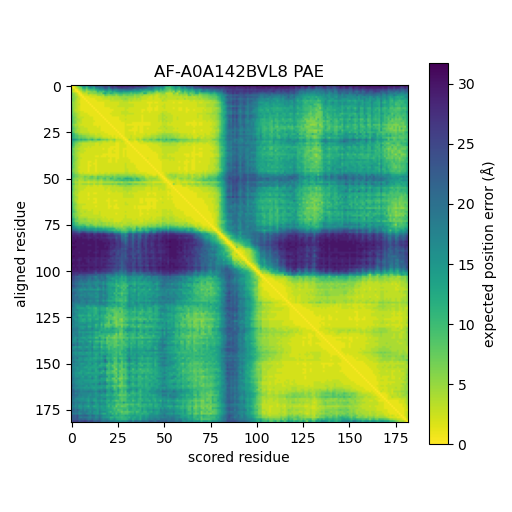240 -4.689 13.685 1.00 78.94 107 GLU A C 1
ATOM 849 O O . GLU A 1 107 ? -16.018 -4.517 12.747 1.00 78.94 107 GLU A O 1
ATOM 854 N N . LEU A 1 108 ? -13.944 -4.381 13.589 1.00 79.69 108 LEU A N 1
ATOM 855 C CA . LEU A 1 108 ? -13.357 -3.762 12.403 1.00 79.69 108 LEU A CA 1
ATOM 856 C C . LEU A 1 108 ? -13.408 -4.697 11.188 1.00 79.69 108 LEU A C 1
ATOM 858 O O . LEU A 1 108 ? -13.691 -4.251 10.077 1.00 79.69 108 LEU A O 1
ATOM 862 N N . GLN A 1 109 ? -13.190 -6.000 11.388 1.00 77.25 109 GLN A N 1
ATOM 863 C CA . GLN A 1 109 ? -13.292 -7.004 10.330 1.00 77.25 109 GLN A CA 1
ATOM 864 C C . GLN A 1 109 ? -14.723 -7.119 9.786 1.00 77.25 109 GLN A C 1
ATOM 866 O O . GLN A 1 109 ? -14.909 -7.168 8.568 1.00 77.25 109 GLN A O 1
ATOM 871 N N . LEU A 1 110 ? -15.729 -7.143 10.665 1.00 82.06 110 LEU A N 1
ATOM 872 C CA . LEU A 1 110 ? -17.138 -7.153 10.263 1.00 82.06 110 LEU A CA 1
ATOM 873 C C . LEU A 1 110 ? -17.503 -5.867 9.513 1.00 82.06 110 LEU A C 1
ATOM 875 O O . LEU A 1 110 ? -18.078 -5.931 8.428 1.00 82.06 110 LEU A O 1
ATOM 879 N N . LEU A 1 111 ? -17.066 -4.715 10.023 1.00 84.75 111 LEU A N 1
ATOM 880 C CA . LEU A 1 111 ? -17.290 -3.420 9.388 1.00 84.75 111 LEU A CA 1
ATOM 881 C C . LEU A 1 111 ? -16.670 -3.349 7.982 1.00 84.75 111 LEU A C 1
ATOM 883 O O . LEU A 1 111 ? -17.306 -2.859 7.051 1.00 84.75 111 LEU A O 1
ATOM 887 N N . ILE A 1 112 ? -15.456 -3.878 7.791 1.00 82.50 112 ILE A N 1
ATOM 888 C CA . ILE A 1 112 ? -14.823 -3.989 6.465 1.00 82.50 112 ILE A CA 1
ATOM 889 C C . ILE A 1 112 ? -15.695 -4.815 5.520 1.00 82.50 112 ILE A C 1
ATOM 891 O O . ILE A 1 112 ? -15.932 -4.406 4.382 1.00 82.50 112 ILE A O 1
ATOM 895 N N . GLN A 1 113 ? -16.167 -5.978 5.974 1.00 82.31 113 GLN A N 1
ATOM 896 C CA . GLN A 1 113 ? -16.995 -6.857 5.152 1.00 82.31 113 GLN A CA 1
ATOM 897 C C . GLN A 1 113 ? -18.291 -6.165 4.728 1.00 82.31 113 GLN A C 1
ATOM 899 O O . GLN A 1 113 ? -18.637 -6.218 3.549 1.00 82.31 113 GLN A O 1
ATOM 904 N N . GLU A 1 114 ? -18.961 -5.470 5.646 1.00 87.06 114 GLU A N 1
ATOM 905 C CA . GLU A 1 114 ? -20.183 -4.712 5.367 1.00 87.06 114 GLU A CA 1
ATOM 906 C C . GLU A 1 114 ? -19.937 -3.562 4.382 1.00 87.06 114 GLU A C 1
ATOM 908 O O . GLU A 1 114 ? -20.621 -3.463 3.361 1.00 87.06 114 GLU A O 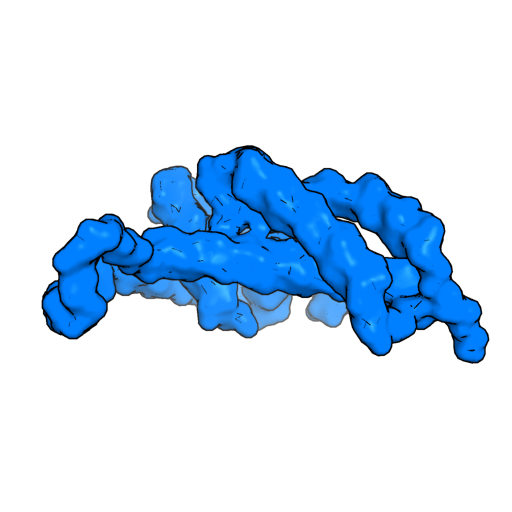1
ATOM 913 N N . LEU A 1 115 ? -18.916 -2.735 4.635 1.00 86.94 115 LEU A N 1
ATOM 914 C CA . LEU A 1 115 ? -18.577 -1.585 3.790 1.00 86.94 115 LEU A CA 1
ATOM 915 C C . LEU A 1 115 ? -18.207 -2.000 2.365 1.00 86.94 115 LEU A C 1
ATOM 917 O O . LEU A 1 115 ? -18.538 -1.298 1.407 1.00 86.94 115 LEU A O 1
ATOM 921 N N . LEU A 1 116 ? -17.506 -3.125 2.213 1.00 85.38 116 LEU A N 1
ATOM 922 C CA . LEU A 1 116 ? -17.091 -3.613 0.906 1.00 85.38 116 LEU A CA 1
ATOM 923 C C . LEU A 1 116 ? -18.211 -4.374 0.187 1.00 85.38 116 LEU A C 1
ATOM 925 O O . LEU A 1 116 ? -18.289 -4.279 -1.035 1.00 85.38 116 LEU A O 1
ATOM 929 N N . ALA A 1 117 ? -19.082 -5.107 0.890 1.00 86.50 117 ALA A N 1
ATOM 930 C CA . ALA A 1 117 ? -20.120 -5.955 0.286 1.00 86.50 117 ALA A CA 1
ATOM 931 C C . ALA A 1 117 ? -21.098 -5.208 -0.639 1.00 86.50 117 ALA A C 1
ATOM 933 O O . ALA A 1 117 ? -21.641 -5.813 -1.562 1.00 86.50 117 ALA A O 1
ATOM 934 N N . GLU A 1 118 ? -21.289 -3.901 -0.443 1.00 87.94 118 GLU A N 1
ATOM 935 C CA . GLU A 1 118 ? -22.127 -3.058 -1.307 1.00 87.94 118 GLU A CA 1
ATOM 936 C C . GLU A 1 118 ? -21.577 -2.883 -2.737 1.00 87.94 118 GLU A C 1
ATOM 938 O O . GLU A 1 118 ? -22.294 -2.420 -3.629 1.00 87.94 118 GLU A O 1
ATOM 943 N N . TYR A 1 119 ? -20.306 -3.223 -2.970 1.00 89.75 119 TYR A N 1
ATOM 944 C CA . TYR A 1 119 ? -19.618 -2.972 -4.231 1.00 89.75 119 TYR A CA 1
ATOM 945 C C . TYR A 1 119 ? -19.386 -4.263 -5.032 1.00 89.75 119 TYR A C 1
ATOM 947 O O . TYR A 1 119 ? -19.036 -5.300 -4.459 1.00 89.75 119 TYR A O 1
ATOM 955 N N . PRO A 1 120 ? -19.500 -4.207 -6.376 1.00 90.75 120 PRO A N 1
ATOM 956 C CA . PRO A 1 120 ? -19.103 -5.309 -7.248 1.00 90.75 120 PRO A CA 1
ATOM 957 C C . PRO A 1 120 ? -17.656 -5.737 -7.003 1.00 90.75 120 PRO A C 1
ATOM 959 O O . PRO A 1 120 ? -16.807 -4.914 -6.645 1.00 90.75 120 PRO A O 1
ATOM 962 N N . LYS A 1 121 ? -17.362 -7.020 -7.238 1.00 86.31 121 LYS A N 1
ATOM 963 C CA . LYS A 1 121 ? -16.044 -7.616 -6.984 1.00 86.31 121 LYS A CA 1
ATOM 964 C C . LYS A 1 121 ? -14.917 -6.816 -7.641 1.00 86.31 121 LYS A C 1
ATOM 966 O O . LYS A 1 121 ? -13.949 -6.484 -6.971 1.00 86.31 121 LYS A O 1
ATOM 971 N N . GLU A 1 122 ? -15.102 -6.422 -8.892 1.00 88.75 122 GLU A N 1
ATOM 972 C CA . GLU A 1 122 ? -14.126 -5.688 -9.695 1.00 88.75 122 GLU A CA 1
ATOM 973 C C . GLU A 1 122 ? -13.842 -4.291 -9.117 1.00 88.75 122 GLU A C 1
ATOM 975 O O . GLU A 1 122 ? -12.713 -3.806 -9.139 1.00 88.75 122 GLU A O 1
ATOM 980 N N . VAL A 1 123 ? -14.864 -3.638 -8.550 1.00 91.06 123 VAL A N 1
ATOM 981 C CA . VAL A 1 123 ? -14.717 -2.332 -7.887 1.00 91.06 123 VAL A CA 1
ATOM 982 C C . VAL A 1 123 ? -13.970 -2.484 -6.563 1.00 91.06 123 VAL A C 1
ATOM 984 O O . VAL A 1 123 ? -13.130 -1.641 -6.251 1.00 91.06 123 VAL A O 1
ATOM 987 N N . ARG A 1 124 ? -14.239 -3.555 -5.803 1.00 89.00 124 ARG A N 1
ATOM 988 C CA . ARG A 1 124 ? -13.512 -3.861 -4.560 1.00 89.00 124 ARG A CA 1
ATOM 989 C C . ARG A 1 124 ? -12.038 -4.132 -4.830 1.00 89.00 124 ARG A C 1
ATOM 991 O O . ARG A 1 124 ? -11.192 -3.533 -4.180 1.00 89.00 124 ARG A O 1
ATOM 998 N N . GLU A 1 125 ? -11.734 -4.976 -5.811 1.00 85.25 125 GLU A N 1
ATOM 999 C CA . GLU A 1 125 ? -10.356 -5.300 -6.196 1.00 85.25 125 GLU A CA 1
ATOM 1000 C C . GLU A 1 125 ? -9.608 -4.056 -6.691 1.00 85.25 125 GLU A C 1
ATOM 1002 O O . GLU A 1 125 ? -8.482 -3.798 -6.271 1.00 85.25 125 GLU A O 1
ATOM 1007 N N . ALA A 1 126 ? -10.256 -3.215 -7.504 1.00 87.75 126 ALA A N 1
ATOM 1008 C CA . ALA A 1 126 ? -9.691 -1.934 -7.916 1.00 87.75 126 ALA A CA 1
ATOM 1009 C C . ALA A 1 126 ? -9.474 -0.971 -6.736 1.00 87.75 126 ALA A C 1
ATOM 1011 O O . ALA A 1 126 ? -8.483 -0.244 -6.710 1.00 87.75 126 ALA A O 1
ATOM 1012 N N . PHE A 1 127 ? -10.381 -0.940 -5.757 1.00 89.94 127 PHE A N 1
ATOM 1013 C CA . PHE A 1 127 ? -10.209 -0.134 -4.551 1.00 89.94 127 PHE A CA 1
ATOM 1014 C C . PHE A 1 127 ? -9.006 -0.605 -3.734 1.00 89.94 127 PHE A C 1
ATOM 1016 O O . PHE A 1 127 ? -8.165 0.220 -3.384 1.00 89.94 127 PHE A O 1
ATOM 1023 N N . ILE A 1 128 ? -8.901 -1.912 -3.483 1.00 83.38 128 ILE A N 1
ATOM 1024 C CA . ILE A 1 128 ? -7.785 -2.521 -2.754 1.00 83.38 128 ILE A CA 1
ATOM 1025 C C . ILE A 1 128 ? -6.471 -2.199 -3.470 1.00 83.38 128 ILE A C 1
ATOM 1027 O O . ILE A 1 128 ? -5.595 -1.603 -2.855 1.00 83.38 128 ILE A O 1
ATOM 1031 N N . ALA A 1 129 ? -6.366 -2.456 -4.776 1.00 82.69 129 ALA A N 1
ATOM 1032 C CA . ALA A 1 129 ? -5.159 -2.152 -5.550 1.00 82.69 129 ALA A CA 1
ATOM 1033 C C . ALA A 1 129 ? -4.811 -0.652 -5.553 1.00 82.69 129 ALA A C 1
ATOM 1035 O O . ALA A 1 129 ? -3.649 -0.254 -5.498 1.00 82.69 129 ALA A O 1
ATOM 1036 N N . HIS A 1 130 ? -5.814 0.225 -5.588 1.00 87.00 130 HIS A N 1
ATOM 1037 C CA . HIS A 1 130 ? -5.570 1.662 -5.525 1.00 87.00 130 HIS A CA 1
ATOM 1038 C C . HIS A 1 130 ? -5.089 2.119 -4.140 1.00 87.00 130 HIS A C 1
ATOM 1040 O O . HIS A 1 130 ? -4.229 2.991 -4.049 1.00 87.00 130 HIS A O 1
ATOM 1046 N N . VAL A 1 131 ? -5.669 1.582 -3.065 1.00 82.75 131 VAL A N 1
ATOM 1047 C CA . VAL A 1 131 ? -5.369 1.996 -1.687 1.00 82.75 131 VAL A CA 1
ATOM 1048 C C . VAL A 1 131 ? -4.074 1.369 -1.184 1.00 82.75 131 VAL A C 1
ATOM 1050 O O . VAL A 1 131 ? -3.261 2.076 -0.594 1.00 82.75 131 VAL A O 1
ATOM 1053 N N . LEU A 1 132 ? -3.877 0.077 -1.445 1.00 74.38 132 LEU A N 1
ATOM 1054 C CA . LEU A 1 132 ? -2.734 -0.700 -0.972 1.00 74.38 132 LEU A CA 1
ATOM 1055 C C . LEU A 1 132 ? -1.517 -0.584 -1.890 1.00 74.38 132 LEU A C 1
ATOM 1057 O O . LEU A 1 132 ? -0.399 -0.461 -1.393 1.00 74.38 132 LEU A O 1
ATOM 1061 N N . ASP A 1 133 ? -1.728 -0.596 -3.209 1.00 73.00 133 ASP A N 1
ATOM 1062 C CA . ASP A 1 133 ? -0.642 -0.680 -4.198 1.00 73.00 133 ASP A CA 1
ATOM 1063 C C . ASP A 1 133 ? -0.409 0.647 -4.947 1.00 73.00 133 ASP A C 1
ATOM 1065 O O . ASP A 1 133 ? 0.433 0.730 -5.847 1.00 73.00 133 ASP A O 1
ATOM 1069 N N . GLN A 1 134 ? -1.152 1.702 -4.579 1.00 74.56 134 GLN A N 1
ATOM 1070 C CA . GLN A 1 134 ? -1.111 3.031 -5.204 1.00 74.56 134 GLN A CA 1
ATOM 1071 C C . GLN A 1 134 ? -1.321 2.987 -6.728 1.00 74.56 134 GLN A C 1
ATOM 1073 O O . GLN A 1 134 ? -0.874 3.878 -7.463 1.00 74.56 134 GLN A O 1
ATOM 1078 N N . GLU A 1 135 ? -2.016 1.956 -7.221 1.00 79.44 135 GLU A N 1
ATOM 1079 C CA . GLU A 1 135 ? -2.257 1.798 -8.648 1.00 79.44 135 GLU A CA 1
ATOM 1080 C C . GLU A 1 135 ? -3.195 2.907 -9.151 1.00 79.44 135 GLU A C 1
ATOM 1082 O O . GLU A 1 135 ? -4.203 3.246 -8.511 1.00 79.44 135 GLU A O 1
ATOM 1087 N N . PRO A 1 136 ? -2.885 3.540 -10.293 1.00 83.88 136 PRO A N 1
ATOM 1088 C CA . PRO A 1 136 ? -3.645 4.685 -10.754 1.00 83.88 136 PRO A CA 1
ATOM 1089 C C . PRO A 1 136 ? -5.008 4.237 -11.293 1.00 83.88 136 PRO A C 1
ATOM 1091 O O . PRO A 1 136 ? -5.113 3.374 -12.166 1.00 83.88 136 PRO A O 1
ATOM 1094 N N . ILE A 1 137 ? -6.067 4.911 -10.835 1.00 88.00 137 ILE A N 1
ATOM 1095 C CA . ILE A 1 137 ? -7.468 4.643 -11.208 1.00 88.00 137 ILE A CA 1
ATOM 1096 C C . ILE A 1 137 ? -7.681 4.492 -12.731 1.00 88.00 137 ILE A C 1
ATOM 1098 O O . ILE A 1 137 ? -8.434 3.606 -13.125 1.00 88.00 137 ILE A O 1
ATOM 1102 N N . PRO A 1 138 ? -7.047 5.288 -13.623 1.00 88.00 138 PRO A N 1
ATOM 1103 C CA . PRO A 1 138 ? -7.127 5.062 -15.070 1.00 88.00 138 PRO A CA 1
ATOM 1104 C C . PRO A 1 138 ? -6.669 3.688 -15.546 1.00 88.00 138 PRO A C 1
ATOM 1106 O O . PRO A 1 138 ? -7.327 3.118 -16.410 1.00 88.00 138 PRO A O 1
ATOM 1109 N N . GLN A 1 139 ? -5.596 3.141 -14.981 1.00 83.44 139 GLN A N 1
ATOM 1110 C CA . GLN A 1 139 ? -5.099 1.822 -15.376 1.00 83.44 139 GLN A CA 1
ATOM 1111 C C . GLN A 1 139 ? -6.025 0.720 -14.859 1.00 83.44 139 GLN A C 1
ATOM 1113 O O . GLN A 1 139 ? -6.398 -0.170 -15.618 1.00 83.44 139 GLN A O 1
ATOM 1118 N N . LEU A 1 140 ? -6.489 0.840 -13.613 1.00 88.31 140 LEU A N 1
ATOM 1119 C CA . LEU A 1 140 ? -7.447 -0.095 -13.016 1.00 88.31 140 LEU A CA 1
ATOM 1120 C C . LEU A 1 140 ? -8.795 -0.089 -13.754 1.00 88.31 140 LEU A C 1
ATOM 1122 O O . LEU A 1 140 ? -9.372 -1.139 -14.008 1.00 88.31 140 LEU A O 1
ATOM 1126 N N . ALA A 1 141 ? -9.279 1.086 -14.160 1.00 90.19 141 ALA A N 1
ATOM 1127 C CA . ALA A 1 141 ? -10.503 1.230 -14.946 1.00 90.19 141 ALA A CA 1
ATOM 1128 C C . ALA A 1 141 ? -10.434 0.432 -16.258 1.00 90.19 141 ALA A C 1
ATOM 1130 O O . ALA A 1 141 ? -11.379 -0.276 -16.599 1.00 90.19 141 ALA A O 1
ATOM 1131 N N . VAL A 1 142 ? -9.300 0.504 -16.963 1.00 89.62 142 VAL A N 1
ATOM 1132 C CA . VAL A 1 142 ? -9.064 -0.286 -18.180 1.00 89.62 142 VAL A CA 1
ATOM 1133 C C . VAL A 1 142 ? -8.969 -1.777 -17.857 1.00 89.62 142 VAL A C 1
ATOM 1135 O O . VAL A 1 142 ? -9.633 -2.569 -18.519 1.00 89.62 142 VAL A O 1
ATOM 1138 N N . LEU A 1 143 ? -8.197 -2.151 -16.830 1.00 86.12 143 LEU A N 1
ATOM 1139 C CA . LEU A 1 143 ? -7.982 -3.544 -16.422 1.00 86.12 143 LEU A CA 1
ATOM 1140 C C . LEU A 1 143 ? -9.295 -4.271 -16.097 1.00 86.12 143 LEU A C 1
ATOM 1142 O O . LEU A 1 143 ? -9.499 -5.398 -16.536 1.00 86.12 143 LEU A O 1
ATOM 1146 N N . TYR A 1 144 ? -10.190 -3.608 -15.366 1.00 89.12 144 TYR A N 1
ATOM 1147 C CA . TYR A 1 144 ? -11.456 -4.181 -14.909 1.00 89.12 144 TYR A CA 1
ATOM 1148 C C . TYR A 1 144 ? -12.651 -3.863 -15.824 1.00 89.12 144 TYR A C 1
ATOM 1150 O O . TYR A 1 144 ? -13.780 -4.240 -15.519 1.00 89.12 144 TYR A O 1
ATOM 1158 N N . GLY A 1 145 ? -12.445 -3.150 -16.939 1.00 90.00 145 GLY A N 1
ATOM 1159 C CA . GLY A 1 145 ? -13.518 -2.807 -17.881 1.00 90.00 145 GLY A CA 1
ATOM 1160 C C . GLY A 1 145 ? -14.551 -1.805 -17.341 1.00 90.00 145 GLY A C 1
ATOM 1161 O O . GLY A 1 145 ? -15.704 -1.799 -17.775 1.00 90.00 145 GLY A O 1
ATOM 1162 N N . ILE A 1 146 ? -14.160 -0.942 -16.400 1.00 94.06 146 ILE A N 1
ATOM 1163 C CA . ILE A 1 146 ? -15.028 0.050 -15.750 1.00 94.06 146 ILE A CA 1
ATOM 1164 C C . ILE A 1 146 ? -14.740 1.439 -16.334 1.00 94.06 146 ILE A C 1
ATOM 1166 O O . ILE A 1 146 ? -13.598 1.806 -16.589 1.00 94.06 146 ILE A O 1
ATOM 1170 N N . LYS A 1 147 ? -15.765 2.281 -16.511 1.00 95.50 147 LYS A N 1
ATOM 1171 C CA . LYS A 1 147 ? -15.552 3.684 -16.913 1.00 95.50 147 LYS A CA 1
ATOM 1172 C C . LYS A 1 147 ? -14.723 4.426 -15.859 1.00 95.50 147 LYS A C 1
ATOM 1174 O O . LYS A 1 147 ? -15.065 4.385 -14.677 1.00 95.50 147 LYS A O 1
ATOM 1179 N N . ASN A 1 148 ? -13.695 5.169 -16.285 1.00 92.44 148 ASN A N 1
ATOM 1180 C CA . ASN A 1 148 ? -12.785 5.874 -15.370 1.00 92.44 148 ASN A CA 1
ATOM 1181 C C . ASN A 1 148 ? -13.517 6.764 -14.356 1.00 92.44 148 ASN A C 1
ATOM 1183 O O . ASN A 1 148 ? -13.273 6.655 -13.156 1.00 92.44 148 ASN A O 1
ATOM 1187 N N . ASP A 1 149 ? -14.450 7.595 -14.826 1.00 94.31 149 ASP A N 1
ATOM 1188 C CA . ASP A 1 149 ? -15.216 8.500 -13.962 1.00 94.31 149 ASP A CA 1
ATOM 1189 C C . ASP A 1 149 ? -16.097 7.749 -12.965 1.00 94.31 149 ASP A C 1
ATOM 1191 O O . ASP A 1 149 ? -16.277 8.189 -11.829 1.00 94.31 149 ASP A O 1
ATOM 1195 N N . THR A 1 150 ? -16.638 6.600 -13.375 1.00 94.81 150 THR A N 1
ATOM 1196 C CA . THR A 1 150 ? -17.433 5.738 -12.502 1.00 94.81 150 THR A CA 1
ATOM 1197 C C . THR A 1 150 ? -16.553 5.147 -11.410 1.00 94.81 150 THR A C 1
ATOM 1199 O O . THR A 1 150 ? -16.885 5.295 -10.236 1.00 94.81 150 THR A O 1
ATOM 1202 N N . LEU A 1 151 ? -15.412 4.552 -11.770 1.00 94.88 151 LEU A N 1
ATOM 1203 C CA . LEU A 1 151 ? -14.496 3.958 -10.797 1.00 94.88 151 LEU A CA 1
ATOM 1204 C C . LEU A 1 151 ? -13.957 5.008 -9.818 1.00 94.88 151 LEU A C 1
ATOM 1206 O O . LEU A 1 151 ? -13.962 4.783 -8.612 1.00 94.88 151 LEU A O 1
ATOM 1210 N N . ARG A 1 152 ? -13.583 6.194 -10.315 1.00 94.00 152 ARG A N 1
ATOM 1211 C CA . ARG A 1 152 ? -13.140 7.321 -9.481 1.00 94.00 152 ARG A CA 1
ATOM 1212 C C . ARG A 1 152 ? -14.197 7.720 -8.454 1.00 94.00 152 ARG A C 1
ATOM 1214 O O . ARG A 1 152 ? -13.874 7.876 -7.280 1.00 94.00 152 ARG A O 1
ATOM 1221 N N . LYS A 1 153 ? -15.455 7.880 -8.882 1.00 95.88 153 LYS A N 1
ATOM 1222 C CA . LYS A 1 153 ? -16.563 8.234 -7.981 1.00 95.88 153 LYS A CA 1
ATOM 1223 C C . LYS A 1 153 ? -16.825 7.143 -6.946 1.00 95.88 153 LYS A C 1
ATOM 1225 O O . LYS A 1 153 ? -17.072 7.481 -5.793 1.00 95.88 153 LYS A O 1
ATOM 1230 N N . GLN A 1 154 ? -16.759 5.868 -7.333 1.00 93.81 154 GLN A N 1
ATOM 1231 C CA . GLN A 1 154 ? -16.952 4.755 -6.398 1.00 93.81 154 GLN A CA 1
ATOM 1232 C C 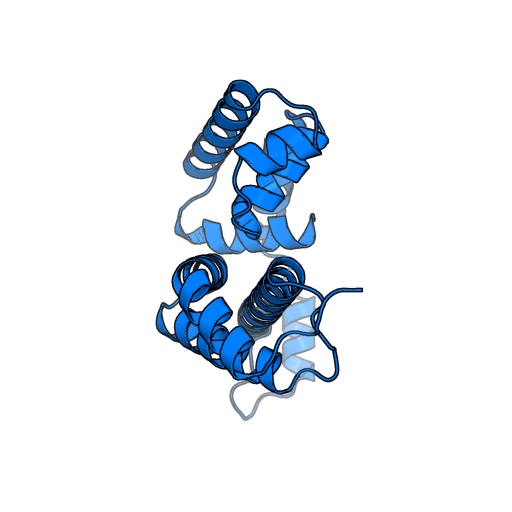. GLN A 1 154 ? -15.827 4.687 -5.361 1.00 93.81 154 GLN A C 1
ATOM 1234 O O . GLN A 1 154 ? -16.115 4.680 -4.171 1.00 93.81 154 GLN A O 1
ATOM 1239 N N . ILE A 1 155 ? -14.561 4.759 -5.785 1.00 92.81 155 ILE A N 1
ATOM 1240 C CA . ILE A 1 155 ? -13.412 4.784 -4.867 1.00 92.81 155 ILE A CA 1
ATOM 1241 C C . ILE A 1 155 ? -13.512 5.966 -3.896 1.00 92.81 155 ILE A C 1
ATOM 1243 O O . ILE A 1 155 ? -13.276 5.797 -2.703 1.00 92.81 155 ILE A O 1
ATOM 1247 N N . GLN A 1 156 ? -13.896 7.154 -4.376 1.00 92.06 156 GLN A N 1
ATOM 1248 C CA . GLN A 1 156 ? -14.061 8.314 -3.501 1.00 92.06 156 GLN A CA 1
ATOM 1249 C C . GLN A 1 156 ? -15.163 8.090 -2.458 1.00 92.06 156 GLN A C 1
ATOM 1251 O O . GLN A 1 156 ? -14.959 8.394 -1.288 1.00 92.06 156 GLN A O 1
ATOM 1256 N N . ARG A 1 157 ? -16.308 7.525 -2.863 1.00 92.38 157 ARG A N 1
ATOM 1257 C CA . ARG A 1 157 ? -17.405 7.185 -1.944 1.00 92.38 157 ARG A CA 1
ATOM 1258 C C . ARG A 1 157 ? -16.971 6.169 -0.892 1.00 92.38 157 ARG A C 1
ATOM 1260 O O . ARG A 1 157 ? -17.286 6.360 0.277 1.00 92.38 157 ARG A O 1
ATOM 1267 N N . MET A 1 158 ? -16.220 5.141 -1.291 1.00 92.62 158 MET A N 1
ATOM 1268 C CA . MET A 1 158 ? -15.655 4.153 -0.368 1.00 92.62 158 MET A CA 1
ATOM 1269 C C . MET A 1 158 ? -14.727 4.820 0.649 1.00 92.62 158 MET A C 1
ATOM 1271 O O . MET A 1 158 ? -14.923 4.639 1.845 1.00 92.62 158 MET A O 1
ATOM 1275 N N . LYS A 1 159 ? -13.773 5.648 0.193 1.00 89.00 159 LYS A N 1
ATOM 1276 C CA . LYS A 1 159 ? -12.846 6.377 1.078 1.00 89.00 159 LYS A CA 1
ATOM 1277 C C . LYS A 1 159 ? -13.585 7.260 2.084 1.00 89.00 159 LYS A C 1
ATOM 1279 O O . LYS A 1 159 ? -13.225 7.257 3.253 1.00 89.00 159 LYS A O 1
ATOM 1284 N N . THR A 1 160 ? -14.619 7.981 1.645 1.00 90.56 160 THR A N 1
ATOM 1285 C CA . THR A 1 160 ? -15.435 8.819 2.535 1.00 90.56 160 THR A CA 1
ATOM 1286 C C . THR A 1 160 ? -16.167 7.982 3.582 1.00 90.56 160 THR A C 1
ATOM 1288 O O . THR A 1 160 ? -16.030 8.275 4.763 1.00 90.56 160 THR A O 1
ATOM 1291 N N . LYS A 1 161 ? -16.857 6.902 3.184 1.00 90.00 161 LYS A N 1
ATOM 1292 C CA . LYS A 1 161 ? -17.537 6.011 4.140 1.00 90.00 161 LYS A CA 1
ATOM 1293 C C . LYS A 1 161 ? -16.571 5.406 5.161 1.00 90.00 161 LYS A C 1
ATOM 1295 O O . LYS A 1 161 ? -16.893 5.330 6.338 1.00 90.00 161 LYS A O 1
ATOM 1300 N N . ILE A 1 162 ? -15.389 4.988 4.710 1.00 88.12 162 ILE A N 1
ATOM 1301 C CA . ILE A 1 162 ? -14.349 4.428 5.580 1.00 88.12 16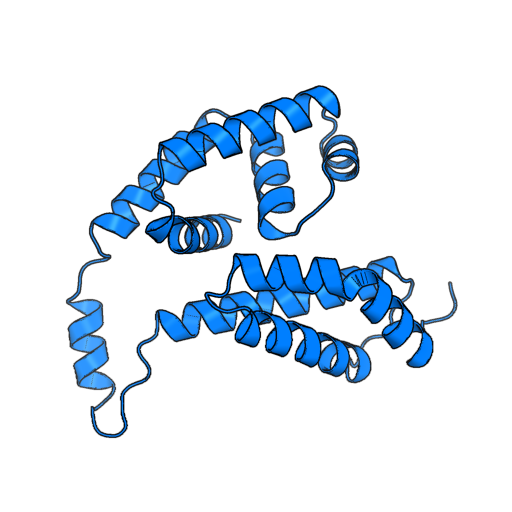2 ILE A CA 1
ATOM 1302 C C . ILE A 1 162 ? -13.861 5.479 6.580 1.00 88.12 162 ILE A C 1
ATOM 1304 O O . ILE A 1 162 ? -13.813 5.192 7.766 1.00 88.12 162 ILE A O 1
ATOM 1308 N N . ALA A 1 163 ? -13.556 6.697 6.126 1.00 85.50 163 ALA A N 1
ATOM 1309 C CA . ALA A 1 163 ? -13.100 7.774 7.005 1.00 85.50 163 ALA A CA 1
ATOM 1310 C C . ALA A 1 163 ? -14.169 8.225 8.021 1.00 85.50 163 ALA A C 1
ATOM 1312 O O . ALA A 1 163 ? -13.826 8.703 9.096 1.00 85.50 163 ALA A O 1
ATOM 1313 N N . GLU A 1 164 ? -15.456 8.084 7.690 1.00 88.56 164 GLU A N 1
ATOM 1314 C CA . GLU A 1 164 ? -16.569 8.352 8.611 1.00 88.56 164 GLU A CA 1
ATOM 1315 C C . GLU A 1 164 ? -16.771 7.221 9.631 1.00 88.56 164 GLU A C 1
ATOM 1317 O O . GLU A 1 164 ? -17.113 7.486 10.782 1.00 88.56 164 GLU A O 1
ATOM 1322 N N . ALA A 1 165 ? -16.574 5.966 9.215 1.00 85.62 165 ALA A N 1
ATOM 1323 C CA . ALA A 1 165 ? -16.838 4.790 10.040 1.00 85.62 165 ALA A CA 1
ATOM 1324 C C . ALA A 1 165 ? -15.640 4.359 10.903 1.00 85.62 165 ALA A C 1
ATOM 1326 O O . ALA A 1 165 ? -15.831 3.724 11.939 1.00 85.62 165 ALA A O 1
ATOM 1327 N N . ILE A 1 166 ? -14.413 4.681 10.484 1.00 84.06 166 ILE A N 1
ATOM 1328 C CA . ILE A 1 166 ? -13.177 4.193 11.099 1.00 84.06 166 ILE A CA 1
ATOM 1329 C C . ILE A 1 166 ? -12.376 5.377 11.647 1.00 84.06 166 ILE A C 1
ATOM 1331 O O . ILE A 1 166 ? -11.937 6.232 10.875 1.00 84.06 166 ILE A O 1
ATOM 1335 N N . PRO A 1 167 ? -12.153 5.442 12.973 1.00 80.50 167 PRO A N 1
ATOM 1336 C CA . PRO A 1 167 ? -11.306 6.461 13.576 1.00 80.50 167 PRO A CA 1
ATOM 1337 C C . PRO A 1 167 ? -9.886 6.436 13.003 1.00 80.50 167 PRO A C 1
ATOM 1339 O O . PRO A 1 167 ? -9.330 5.370 12.759 1.00 80.50 167 PRO A O 1
ATOM 1342 N N . GLU A 1 168 ? -9.247 7.602 12.892 1.00 73.31 168 GLU A N 1
ATOM 1343 C CA . GLU A 1 168 ? -7.885 7.733 12.345 1.00 73.31 168 GLU A CA 1
ATOM 1344 C C . GLU A 1 168 ? -6.865 6.812 13.040 1.00 73.31 168 GLU A C 1
ATOM 1346 O O . GLU A 1 168 ? -6.045 6.176 12.383 1.00 73.31 168 GLU A O 1
ATOM 1351 N N . LYS A 1 169 ? -6.987 6.648 14.363 1.00 73.69 169 LYS A N 1
ATOM 1352 C CA . LYS A 1 169 ? -6.150 5.741 15.169 1.00 73.69 169 LYS A CA 1
ATOM 1353 C C . LYS A 1 169 ? -6.279 4.256 14.796 1.00 73.69 169 LYS A C 1
ATOM 1355 O O . LYS A 1 169 ? -5.371 3.489 15.086 1.00 73.69 169 LYS A O 1
ATOM 1360 N N . ASP A 1 170 ? -7.398 3.855 14.193 1.00 75.00 170 ASP A N 1
ATOM 1361 C CA . ASP A 1 170 ? -7.702 2.470 13.820 1.00 75.00 170 ASP A CA 1
ATOM 1362 C C . ASP A 1 170 ? -7.498 2.242 12.300 1.00 75.00 170 ASP A C 1
ATOM 1364 O O . ASP A 1 170 ? -7.611 1.117 11.812 1.00 75.00 170 ASP A O 1
ATOM 1368 N N . MET A 1 171 ? -7.139 3.287 11.536 1.00 78.56 171 MET A N 1
ATOM 1369 C CA . MET A 1 171 ? -6.937 3.210 10.080 1.00 78.56 171 MET A CA 1
ATOM 1370 C C . MET A 1 171 ? -5.802 2.269 9.679 1.00 78.56 171 MET A C 1
ATOM 1372 O O . MET A 1 171 ? -5.892 1.603 8.652 1.00 78.56 171 MET A O 1
ATOM 1376 N N . GLN A 1 172 ? -4.745 2.175 10.480 1.00 69.19 172 GLN A N 1
ATOM 1377 C CA . GLN A 1 172 ? -3.641 1.253 10.207 1.00 69.19 172 GLN A CA 1
ATOM 1378 C C . GLN A 1 172 ? -4.069 -0.204 10.380 1.00 69.19 172 GLN A C 1
ATOM 1380 O O . GLN A 1 172 ? -3.775 -1.040 9.527 1.00 69.19 172 GLN A O 1
ATOM 1385 N N . THR A 1 173 ? -4.821 -0.506 11.442 1.00 73.62 173 THR A N 1
ATOM 1386 C CA . THR A 1 173 ? -5.422 -1.829 11.649 1.00 73.62 173 THR A CA 1
ATOM 1387 C C . THR A 1 173 ? -6.423 -2.145 10.538 1.00 73.62 173 THR A C 1
ATOM 1389 O O . THR A 1 173 ? -6.463 -3.269 10.049 1.00 73.62 173 THR A O 1
ATOM 1392 N N . PHE A 1 174 ? -7.169 -1.152 10.047 1.00 81.12 174 PHE A N 1
ATOM 1393 C CA . PHE A 1 174 ? -8.033 -1.323 8.879 1.00 81.12 174 PHE A CA 1
ATOM 1394 C C . PHE A 1 174 ? -7.238 -1.680 7.617 1.00 81.12 174 PHE A C 1
ATOM 1396 O O . PHE A 1 174 ? -7.575 -2.654 6.949 1.00 81.12 174 PHE A O 1
ATOM 1403 N N . LEU A 1 175 ? -6.179 -0.929 7.291 1.00 75.25 175 LEU A N 1
ATOM 1404 C CA . LEU A 1 175 ? -5.339 -1.202 6.117 1.00 75.25 175 LEU A CA 1
ATOM 1405 C C . LEU A 1 175 ? -4.670 -2.578 6.217 1.00 75.25 175 LEU A C 1
ATOM 1407 O O . LEU A 1 175 ? -4.575 -3.289 5.218 1.00 75.25 175 LEU A O 1
ATOM 1411 N N . PHE A 1 176 ? -4.286 -2.984 7.428 1.00 71.50 176 PHE A N 1
ATOM 1412 C CA . PHE A 1 176 ? -3.790 -4.324 7.716 1.00 71.50 176 PHE A CA 1
ATOM 1413 C C . PHE A 1 176 ? -4.835 -5.412 7.436 1.00 71.50 176 PHE A C 1
ATOM 1415 O O . PHE A 1 176 ? -4.560 -6.365 6.709 1.00 71.50 176 PHE A O 1
ATOM 1422 N N . LEU A 1 177 ? -6.052 -5.267 7.961 1.00 75.00 177 LEU A N 1
ATOM 1423 C CA . LEU A 1 177 ? -7.131 -6.229 7.726 1.00 75.00 177 LEU A CA 1
ATOM 1424 C C . LEU A 1 177 ? -7.547 -6.276 6.247 1.00 75.00 177 LEU A C 1
ATOM 1426 O O . LEU A 1 177 ? -7.832 -7.354 5.728 1.00 75.00 177 LEU A O 1
ATOM 1430 N N . LEU A 1 178 ? -7.532 -5.135 5.549 1.00 75.38 178 LEU A N 1
ATOM 1431 C CA . LEU A 1 178 ? -7.784 -5.056 4.107 1.00 75.38 178 LEU A CA 1
ATOM 1432 C C . LEU A 1 178 ? -6.740 -5.853 3.311 1.00 75.38 178 LEU A C 1
ATOM 1434 O O . LEU A 1 178 ? -7.072 -6.490 2.315 1.00 75.38 178 LEU A O 1
ATOM 1438 N N . LEU A 1 179 ? -5.489 -5.838 3.772 1.00 67.69 179 LEU A N 1
ATOM 1439 C CA . LEU A 1 179 ? -4.380 -6.573 3.178 1.00 67.69 179 LEU A CA 1
ATOM 1440 C C . LEU A 1 179 ? -4.462 -8.087 3.418 1.00 67.69 179 LEU A C 1
ATOM 1442 O O . LEU A 1 179 ? -4.063 -8.858 2.553 1.00 67.69 179 LEU A O 1
ATOM 1446 N N . LEU A 1 180 ? -4.997 -8.527 4.559 1.00 64.00 180 LEU A N 1
ATOM 1447 C CA . LEU A 1 180 ? -5.288 -9.948 4.797 1.00 64.00 180 LEU A CA 1
ATOM 1448 C C . LEU A 1 180 ? -6.490 -10.452 3.981 1.00 64.00 180 LEU A C 1
ATOM 1450 O O . LEU A 1 180 ? -6.665 -11.658 3.822 1.00 64.00 180 LEU A O 1
ATOM 1454 N N . TYR A 1 181 ? -7.332 -9.536 3.497 1.00 63.19 181 TYR A N 1
ATOM 1455 C CA . TYR A 1 181 ? -8.510 -9.839 2.684 1.00 63.19 181 TYR A CA 1
ATOM 1456 C C . TYR A 1 181 ? -8.206 -9.926 1.175 1.00 63.19 181 TYR A C 1
ATOM 1458 O O . TYR A 1 181 ? -9.011 -10.495 0.436 1.00 63.19 181 TYR A O 1
ATOM 1466 N N . SER A 1 182 ? -7.083 -9.348 0.720 1.00 57.25 182 SER A N 1
ATOM 1467 C CA . SER A 1 182 ? -6.619 -9.351 -0.681 1.00 57.25 182 SER A CA 1
ATOM 1468 C C . SER A 1 182 ? -5.857 -10.620 -1.041 1.00 57.25 182 SER A C 1
ATOM 1470 O O . SER A 1 182 ? -6.154 -11.202 -2.106 1.00 57.25 182 SER A O 1
#

Sequence (182 aa):
MGKPITQDEIAAIYLRQQQKLFLTALSYTDSMYAAEEIVGDTIVAALEAKVTFDNEAACACYMRAVVRNKAISCLLRKYTIEPEEGESLERLLIEHNEQERSYREVELQLLIQELLAEYPKEVREAFIAHVLDQEPIPQLAVLYGIKNDTLRKQIQRMKTKIAEAIPEKDMQTFLFLLLLYS

Secondary structure (DSSP, 8-state):
-PPPPPHHHHHHHHHHHHHHHHHHHHTT-SSHHHHHHHHHHHHHHHHS-SS--SSHHHHHHHHHHHHHHHHHHHHHHHHS-PPPTTS-HHHHHHHHHHS-S-HHHHHHHHHHHHHHHTS-HHHHHHHHHHHHS---HHHHHHHTT--HHHHHHHHHHHHHHHHHHS-GGGHHHHHHHHHHH-

Nearest PDB structures (foldseek):
  6in7-assembly1_B  TM=3.753E-01  e=4.980E-03  Pseudomonas aeruginosa PAO1
  1or7-assembly3_A  TM=4.237E-01  e=1.337E-02  Escherichia coli
  6kon-assembly1_F  TM=2.974E-01  e=6.068E-03  Mycobacterium tuberculosis H37Rv
  3hug-assembly4_M  TM=5.469E-01  e=1.256E+00  Mycobacterium tuberculosis H37Rv
  9f80-assembly1_A  TM=6.162E-01  e=5.257E+00  Mycobacterium tuberculosis H37Rv